Protein AF-A0A1V5YXK3-F1 (afdb_monomer)

Foldseek 3Di:
DDDDPPPDPPPPDDDDDPLNVLLVQLLVVQLVVVLVDPDNDDDCCVSCVVRVHDSVRVCVVPVDPQRSSLVSLLVQLCVCVVVLVVVLVVVDPALLCSLVSSLVSLVVQLPDPPNSAGVLLLQQQVPDDGDPSNNVSSVVSLVVVLVVLCSSQVSLVHHCVDPLVVVLSVLSSCSNNSHQRPVHRCDSVNSVVSVVVPCSPPPPPDD

Mean predicted aligned error: 10.05 Å

pLDDT: mean 77.64, std 19.0, range [33.69, 96.81]

Structure (mmCIF, N/CA/C/O backbone):
data_AF-A0A1V5YXK3-F1
#
_entry.id   AF-A0A1V5YXK3-F1
#
loop_
_atom_site.group_PDB
_atom_site.id
_atom_site.type_symbol
_atom_site.label_atom_id
_atom_site.label_alt_id
_atom_site.label_comp_id
_atom_site.label_asym_id
_atom_site.label_entity_id
_atom_site.label_seq_id
_atom_site.pdbx_PDB_ins_code
_atom_site.Cartn_x
_atom_site.Cartn_y
_atom_site.Cartn_z
_atom_site.occupancy
_atom_site.B_iso_or_equiv
_atom_site.auth_seq_id
_atom_site.auth_comp_id
_atom_site.auth_asym_id
_atom_site.auth_atom_id
_atom_site.pdbx_PDB_model_num
ATOM 1 N N . MET A 1 1 ? 21.927 -47.956 -0.508 1.00 38.09 1 MET A N 1
ATOM 2 C CA . MET A 1 1 ? 20.881 -47.548 0.451 1.00 38.09 1 MET A CA 1
ATOM 3 C C . MET A 1 1 ? 21.096 -46.079 0.784 1.00 38.09 1 MET A C 1
ATOM 5 O O . MET A 1 1 ? 21.953 -45.780 1.598 1.00 38.09 1 MET A O 1
ATOM 9 N N . ALA A 1 2 ? 20.405 -45.172 0.090 1.00 35.81 2 ALA A N 1
ATOM 10 C CA . ALA A 1 2 ? 20.425 -43.743 0.399 1.00 35.81 2 ALA A CA 1
ATOM 11 C C . ALA A 1 2 ? 19.074 -43.389 1.027 1.00 35.81 2 ALA A C 1
ATOM 13 O O . ALA A 1 2 ? 18.026 -43.556 0.405 1.00 35.81 2 ALA A O 1
ATOM 14 N N . GLN A 1 3 ? 19.118 -43.012 2.300 1.00 39.16 3 GLN A N 1
ATOM 15 C CA . GLN A 1 3 ? 17.971 -42.715 3.145 1.00 39.16 3 GLN A CA 1
ATOM 16 C C . GLN A 1 3 ? 17.395 -41.358 2.716 1.00 39.16 3 GLN A C 1
ATOM 18 O O . GLN A 1 3 ? 18.067 -40.333 2.813 1.00 39.16 3 GLN A O 1
ATOM 23 N N . SER A 1 4 ? 16.175 -41.362 2.180 1.00 37.03 4 SER A N 1
ATOM 24 C CA . SER A 1 4 ? 15.461 -40.141 1.807 1.00 37.03 4 SER A CA 1
ATOM 25 C C . SER A 1 4 ? 15.026 -39.408 3.079 1.00 37.03 4 SER A C 1
ATOM 27 O O . SER A 1 4 ? 14.237 -39.931 3.867 1.00 37.03 4 SER A O 1
ATOM 29 N N . CYS A 1 5 ? 15.586 -38.220 3.313 1.00 33.84 5 CYS A N 1
ATOM 30 C CA . CYS A 1 5 ? 15.194 -37.340 4.407 1.00 33.84 5 CYS A CA 1
ATOM 31 C C . CYS A 1 5 ? 13.892 -36.629 4.015 1.00 33.84 5 CYS A C 1
ATOM 33 O O . CYS A 1 5 ? 13.897 -35.639 3.285 1.00 33.84 5 CYS A O 1
ATOM 35 N N . HIS A 1 6 ? 12.765 -37.179 4.460 1.00 40.50 6 HIS A N 1
ATOM 36 C CA . HIS A 1 6 ? 11.433 -36.636 4.219 1.00 40.50 6 HIS A CA 1
ATOM 37 C C . HIS A 1 6 ? 11.145 -35.529 5.248 1.00 40.50 6 HIS A C 1
ATOM 39 O O . HIS A 1 6 ? 10.470 -35.756 6.250 1.00 40.50 6 HIS A O 1
ATOM 45 N N . ILE A 1 7 ? 11.685 -34.324 5.042 1.00 38.75 7 ILE A N 1
ATOM 46 C CA . ILE A 1 7 ? 11.289 -33.161 5.849 1.00 38.75 7 ILE A CA 1
ATOM 47 C C . ILE A 1 7 ? 9.883 -32.756 5.392 1.00 38.75 7 ILE A C 1
ATOM 49 O O . ILE A 1 7 ? 9.701 -32.203 4.307 1.00 38.75 7 ILE A O 1
ATOM 53 N N . SER A 1 8 ? 8.874 -33.116 6.190 1.00 38.16 8 SER A N 1
ATOM 54 C CA . SER A 1 8 ? 7.479 -32.744 5.946 1.00 38.16 8 SER A CA 1
ATOM 55 C C . SER A 1 8 ? 7.326 -31.223 5.966 1.00 38.16 8 SER A C 1
ATOM 57 O O . SER A 1 8 ? 7.822 -30.547 6.865 1.00 38.16 8 SER A O 1
ATOM 59 N N . ARG A 1 9 ? 6.597 -30.688 4.985 1.00 38.88 9 ARG A N 1
ATOM 60 C CA . ARG A 1 9 ? 6.337 -29.252 4.780 1.00 38.88 9 ARG A CA 1
ATOM 61 C C . ARG A 1 9 ? 5.665 -28.576 5.991 1.00 38.88 9 ARG A C 1
ATOM 63 O O . ARG A 1 9 ? 5.732 -27.357 6.122 1.00 38.88 9 ARG A O 1
ATOM 70 N N . ASP A 1 10 ? 5.090 -29.373 6.890 1.00 44.56 10 ASP A N 1
ATOM 71 C CA . ASP A 1 10 ? 4.391 -28.929 8.098 1.00 44.56 10 ASP A CA 1
ATOM 72 C C . ASP A 1 10 ? 5.324 -28.579 9.271 1.00 44.56 10 ASP A C 1
ATOM 74 O O . ASP A 1 10 ? 4.907 -27.882 10.194 1.00 44.56 10 ASP A O 1
ATOM 78 N N . SER A 1 11 ? 6.601 -28.992 9.255 1.00 33.69 11 SER A N 1
ATOM 79 C CA . SER A 1 11 ? 7.503 -28.840 10.414 1.00 33.69 11 SER A CA 1
ATOM 80 C C . SER A 1 11 ? 7.962 -27.403 10.707 1.00 33.69 11 SER A C 1
ATOM 82 O O . SER A 1 11 ? 8.639 -27.177 11.707 1.00 33.69 11 SER A O 1
ATOM 84 N N . TYR A 1 12 ? 7.605 -26.431 9.860 1.00 36.72 12 TYR A N 1
ATOM 85 C CA . TYR A 1 12 ? 7.986 -25.015 10.003 1.00 36.72 12 TYR A CA 1
ATOM 86 C C . TYR A 1 12 ? 6.794 -24.061 10.147 1.00 36.72 12 TYR A C 1
ATOM 88 O O . TYR A 1 12 ? 6.987 -22.859 10.339 1.00 36.72 12 TYR A O 1
ATOM 96 N N . LEU A 1 13 ? 5.558 -24.565 10.075 1.00 42.25 13 LEU A N 1
ATOM 97 C CA . LEU A 1 13 ? 4.370 -23.741 10.273 1.00 42.25 13 LEU A CA 1
ATOM 98 C C . LEU A 1 13 ? 4.087 -23.636 11.772 1.00 42.25 13 LEU A C 1
ATOM 100 O O . LEU A 1 13 ? 3.453 -24.501 12.372 1.00 42.25 13 LEU A O 1
ATOM 104 N N . LYS A 1 14 ? 4.578 -22.559 12.395 1.00 45.88 14 LYS A N 1
ATOM 105 C CA . LYS A 1 14 ? 4.181 -22.198 13.760 1.00 45.88 14 LYS A CA 1
ATOM 106 C C . LYS A 1 14 ? 2.644 -22.097 13.805 1.00 45.88 14 LYS A C 1
ATOM 108 O O . LYS A 1 14 ? 2.079 -21.400 12.959 1.00 45.88 14 LYS A O 1
ATOM 113 N N . PRO A 1 15 ? 1.957 -22.764 14.752 1.00 56.78 15 PRO A N 1
ATOM 114 C CA . PRO A 1 15 ? 0.504 -22.704 14.822 1.00 56.78 15 PRO A CA 1
ATOM 115 C C . PRO A 1 15 ? 0.065 -21.264 15.095 1.00 56.78 15 PRO A C 1
ATOM 117 O O . PRO A 1 15 ? 0.486 -20.658 16.083 1.00 56.78 15 PRO A O 1
ATOM 120 N N . VAL A 1 16 ? -0.774 -20.725 14.208 1.00 74.31 16 VAL A N 1
ATOM 121 C CA . VAL A 1 16 ? -1.392 -19.407 14.386 1.00 74.31 16 VAL A CA 1
ATOM 122 C C . VAL A 1 16 ? -2.289 -19.470 15.618 1.00 74.31 16 VAL A C 1
ATOM 124 O O . VAL A 1 16 ? -3.168 -20.326 15.735 1.00 74.31 16 VAL A O 1
ATOM 127 N N . THR A 1 17 ? -2.059 -18.574 16.565 1.00 85.06 17 THR A N 1
ATOM 128 C CA . THR A 1 17 ? -2.806 -18.512 17.816 1.00 85.06 17 THR A CA 1
ATOM 129 C C . THR A 1 17 ? -4.245 -18.048 17.575 1.00 85.06 17 THR A C 1
ATOM 131 O O . THR A 1 17 ? -4.535 -17.248 16.684 1.00 85.06 17 THR A O 1
ATOM 134 N N . ALA A 1 18 ? -5.174 -18.468 18.440 1.00 82.44 18 ALA A N 1
ATOM 135 C CA . ALA A 1 18 ? -6.562 -17.991 18.396 1.00 82.44 18 ALA A CA 1
ATOM 136 C C . ALA A 1 18 ? -6.679 -16.458 18.532 1.00 82.44 18 ALA A C 1
ATOM 138 O O . ALA A 1 18 ? -7.649 -15.855 18.073 1.00 82.44 18 ALA A O 1
ATOM 139 N N . GLN A 1 19 ? -5.694 -15.820 19.169 1.00 82.44 19 GLN A N 1
ATOM 140 C CA . GLN A 1 19 ? -5.595 -14.368 19.261 1.00 82.44 19 GLN A CA 1
ATOM 141 C C . GLN A 1 19 ? -5.244 -13.733 17.909 1.00 82.44 19 GLN A C 1
ATOM 143 O O . GLN A 1 19 ? -5.921 -12.793 17.500 1.00 82.44 19 GLN A O 1
ATOM 148 N N . GLU A 1 20 ? -4.241 -14.254 17.201 1.00 84.19 20 GLU A N 1
ATOM 149 C CA . GLU A 1 20 ? -3.844 -13.763 15.873 1.00 84.19 20 GLU A CA 1
ATOM 150 C C . GLU A 1 20 ? -4.983 -13.900 14.855 1.00 84.19 20 GLU A C 1
ATOM 152 O O . GLU A 1 20 ? -5.206 -12.988 14.062 1.00 84.19 20 GLU A O 1
ATOM 157 N N . ILE A 1 21 ? -5.779 -14.973 14.937 1.00 86.19 21 ILE A N 1
ATOM 158 C CA . ILE A 1 21 ? -6.977 -15.150 14.097 1.00 86.19 21 ILE A CA 1
ATOM 159 C C . ILE A 1 21 ? -7.989 -14.020 14.340 1.00 86.19 21 ILE A C 1
ATOM 161 O O . ILE A 1 21 ? -8.492 -13.424 13.388 1.00 86.19 21 ILE A O 1
ATOM 165 N N . LYS A 1 22 ? -8.267 -13.688 15.608 1.00 89.75 22 LYS A N 1
ATOM 166 C CA . LYS A 1 22 ? -9.204 -12.611 15.974 1.00 89.75 22 LYS A CA 1
ATOM 167 C C . LYS A 1 22 ? -8.702 -11.238 15.535 1.00 89.75 22 LYS A C 1
ATOM 169 O O . LYS A 1 22 ? -9.485 -10.459 15.001 1.00 89.75 22 LYS A O 1
ATOM 174 N N . ILE A 1 23 ? -7.414 -10.954 15.737 1.00 90.31 23 ILE A N 1
ATOM 175 C CA . ILE A 1 23 ? -6.786 -9.699 15.301 1.00 90.31 23 ILE A CA 1
ATOM 176 C C . ILE A 1 23 ? -6.849 -9.585 13.775 1.00 90.31 23 ILE A C 1
ATOM 178 O O . ILE A 1 23 ? -7.277 -8.557 13.260 1.00 90.31 23 ILE A O 1
ATOM 182 N N . SER A 1 24 ? -6.506 -10.652 13.050 1.00 90.75 24 SER A N 1
ATOM 183 C CA . SER A 1 24 ? -6.571 -10.673 11.587 1.00 90.75 24 SER A CA 1
ATOM 184 C C . SER A 1 24 ? -7.992 -10.430 11.077 1.00 90.75 24 SER A C 1
ATOM 186 O O . SER A 1 24 ? -8.184 -9.607 10.186 1.00 90.75 24 SER A O 1
ATOM 188 N N . ALA A 1 25 ? -8.997 -11.091 11.662 1.00 91.81 25 ALA A N 1
ATOM 189 C CA . ALA A 1 25 ? -10.396 -10.879 11.297 1.00 91.81 25 ALA A CA 1
ATOM 190 C C . ALA A 1 25 ? -10.844 -9.430 11.560 1.00 91.81 25 ALA A C 1
ATOM 192 O O . ALA A 1 25 ? -11.486 -8.823 10.704 1.00 91.81 25 ALA A O 1
ATOM 193 N N . LEU A 1 26 ? -10.446 -8.861 12.705 1.00 93.94 26 LEU A N 1
ATOM 194 C CA . LEU A 1 26 ? -10.713 -7.467 13.057 1.00 93.94 26 LEU A CA 1
ATOM 195 C C . LEU A 1 26 ? -10.110 -6.479 12.062 1.00 93.94 26 LEU A C 1
ATOM 197 O O . LEU A 1 26 ? -10.809 -5.587 11.585 1.00 93.94 26 LEU A O 1
ATOM 201 N N . LEU A 1 27 ? -8.835 -6.653 11.722 1.00 94.94 27 LEU A N 1
ATOM 202 C CA . LEU A 1 27 ? -8.147 -5.778 10.779 1.00 94.94 27 LEU A CA 1
ATOM 203 C C . LEU A 1 27 ? -8.715 -5.906 9.364 1.00 94.94 27 LEU A C 1
ATOM 205 O O . LEU A 1 27 ? -8.928 -4.891 8.712 1.00 94.94 27 LEU A O 1
ATOM 209 N N . LYS A 1 28 ? -9.028 -7.124 8.903 1.00 93.44 28 LYS A N 1
ATOM 210 C CA . LYS A 1 28 ? -9.666 -7.342 7.593 1.00 93.44 28 LYS A CA 1
ATOM 211 C C . LYS A 1 28 ? -11.004 -6.620 7.492 1.00 93.44 28 LYS A C 1
ATOM 213 O O . LYS A 1 28 ? -11.223 -5.887 6.533 1.00 93.44 28 LYS A O 1
ATOM 218 N N . ARG A 1 29 ? -11.860 -6.749 8.510 1.00 95.00 29 ARG A N 1
ATOM 219 C CA . ARG A 1 29 ? -13.137 -6.027 8.535 1.00 95.00 29 A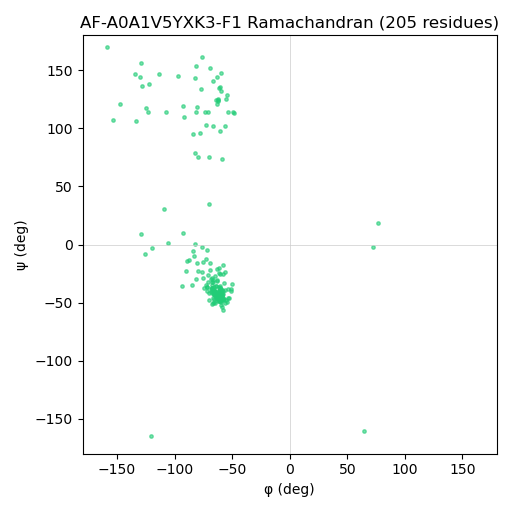RG A CA 1
ATOM 220 C C . ARG A 1 29 ? -12.928 -4.514 8.557 1.00 95.00 29 ARG A C 1
ATOM 222 O O . ARG A 1 29 ? -13.608 -3.808 7.826 1.00 95.00 29 ARG A O 1
ATOM 229 N N . ALA A 1 30 ? -11.969 -4.018 9.342 1.00 94.56 30 ALA A N 1
ATOM 230 C CA . ALA A 1 30 ? -11.636 -2.596 9.360 1.00 94.56 30 ALA A CA 1
ATOM 231 C C . ALA A 1 30 ? -11.202 -2.088 7.973 1.00 94.56 30 ALA A C 1
ATOM 233 O O . ALA A 1 30 ? -11.669 -1.036 7.543 1.00 94.56 30 ALA A O 1
ATOM 234 N N . VAL A 1 31 ? -10.369 -2.845 7.249 1.00 93.62 31 VAL A N 1
ATOM 235 C CA . VAL A 1 31 ? -9.959 -2.531 5.869 1.00 93.62 31 VAL A CA 1
ATOM 236 C C . VAL A 1 31 ? -11.167 -2.475 4.930 1.00 93.62 31 VAL A C 1
ATOM 238 O O . VAL A 1 31 ? -11.332 -1.488 4.214 1.00 93.62 31 VAL A O 1
ATOM 241 N N . GLU A 1 32 ? -12.050 -3.476 4.971 1.00 91.62 32 GLU A N 1
ATOM 242 C CA . GLU A 1 32 ? -13.284 -3.501 4.171 1.00 91.62 32 GLU A CA 1
ATOM 243 C C . GLU A 1 32 ? -14.168 -2.274 4.448 1.00 91.62 32 GLU A C 1
ATOM 245 O O . GLU A 1 32 ? -14.609 -1.592 3.520 1.00 91.62 32 GLU A O 1
ATOM 250 N N . THR A 1 33 ? -14.377 -1.941 5.725 1.00 92.12 33 THR A N 1
ATOM 251 C CA . THR A 1 33 ? -15.138 -0.758 6.140 1.00 92.12 33 THR A CA 1
ATOM 252 C C . THR A 1 33 ? -14.514 0.538 5.611 1.00 92.12 33 THR A C 1
ATOM 254 O O . THR A 1 33 ? -15.240 1.406 5.128 1.00 92.12 33 THR A O 1
ATOM 257 N N . LEU A 1 34 ? -13.186 0.681 5.672 1.00 89.88 34 LEU A N 1
ATOM 258 C CA . LEU A 1 34 ? -12.467 1.886 5.231 1.00 89.88 34 LEU A CA 1
ATOM 259 C C . LEU A 1 34 ? -12.458 2.057 3.705 1.00 89.88 34 LEU A C 1
ATOM 261 O O . LEU A 1 34 ? -12.492 3.188 3.206 1.00 89.88 34 LEU A O 1
ATOM 265 N N . HIS A 1 35 ? -12.442 0.960 2.946 1.00 86.25 35 HIS A N 1
ATOM 266 C CA . HIS A 1 35 ? -12.592 0.993 1.485 1.00 86.25 35 HIS A CA 1
ATOM 267 C C . HIS A 1 35 ? -13.990 1.431 1.044 1.00 86.25 35 HIS A C 1
ATOM 269 O O . HIS A 1 35 ? -14.129 2.057 -0.004 1.00 86.25 35 HIS A O 1
ATOM 275 N N . GLY A 1 36 ? -15.016 1.175 1.859 1.00 84.50 36 GLY A N 1
ATOM 276 C CA . GLY A 1 36 ? -16.384 1.650 1.627 1.00 84.50 36 GLY A CA 1
ATOM 277 C C . GLY A 1 36 ? -16.620 3.133 1.943 1.00 84.50 36 GLY A C 1
ATOM 278 O O . GLY A 1 36 ? -17.735 3.618 1.766 1.00 84.50 36 GLY A O 1
ATOM 279 N N . GLN A 1 37 ? -15.610 3.863 2.429 1.00 83.12 37 GLN A N 1
ATOM 280 C CA . GLN A 1 37 ? -15.760 5.233 2.923 1.00 83.12 37 GLN A CA 1
ATOM 281 C C . GLN A 1 37 ? -14.750 6.199 2.305 1.00 83.12 37 GLN A C 1
ATOM 283 O O . GLN A 1 37 ? -13.655 5.820 1.895 1.00 83.12 37 GLN A O 1
ATOM 288 N N . SER A 1 38 ? -15.087 7.491 2.289 1.00 74.50 38 SER A N 1
ATOM 289 C CA . SER A 1 38 ? -14.215 8.542 1.753 1.00 74.50 38 SER A CA 1
ATOM 290 C C . SER A 1 38 ? -13.103 8.986 2.709 1.00 74.50 38 SER A C 1
ATOM 292 O O . SER A 1 38 ? -12.113 9.541 2.225 1.00 74.50 38 SER A O 1
ATOM 294 N N . GLY A 1 39 ? -13.276 8.773 4.019 1.00 79.50 39 GLY A N 1
ATOM 295 C CA . GLY A 1 39 ? -12.367 9.186 5.095 1.00 79.50 39 GLY A CA 1
ATOM 296 C C . GLY A 1 39 ? -11.837 8.008 5.919 1.00 79.50 39 GLY A C 1
ATOM 297 O O . GLY A 1 39 ? -11.927 6.861 5.490 1.00 79.50 39 GLY A O 1
ATOM 298 N N . PHE A 1 40 ? -11.274 8.308 7.093 1.00 84.56 40 PHE A N 1
ATOM 299 C CA . PHE A 1 40 ? -10.745 7.325 8.055 1.00 84.56 40 PHE A CA 1
ATOM 300 C C . PHE A 1 40 ? -11.606 7.219 9.322 1.00 84.56 40 PHE A C 1
ATOM 302 O O . PHE A 1 40 ? -11.091 6.969 10.414 1.00 84.56 40 PHE A O 1
ATOM 309 N N . ASP A 1 41 ? -12.916 7.445 9.199 1.00 84.06 41 ASP A N 1
ATOM 310 C CA . ASP A 1 41 ? -13.801 7.241 10.338 1.00 84.06 41 ASP A CA 1
ATOM 311 C C . ASP A 1 41 ? -14.073 5.749 10.549 1.00 84.06 41 ASP A C 1
ATOM 313 O O . ASP A 1 41 ? -14.337 4.984 9.623 1.00 84.06 41 ASP A O 1
ATOM 317 N N . LEU A 1 42 ? -13.963 5.321 11.800 1.00 86.69 42 LEU A N 1
ATOM 318 C CA . LEU A 1 42 ? -14.073 3.923 12.174 1.00 86.69 42 LEU A CA 1
ATOM 319 C C . LEU A 1 42 ? -14.690 3.820 13.562 1.00 86.69 42 LEU A C 1
ATOM 321 O O . LEU A 1 42 ? -14.151 4.325 14.548 1.00 86.69 42 LEU A O 1
ATOM 325 N N . SER A 1 43 ? -15.820 3.129 13.665 1.00 90.19 43 SER A N 1
ATOM 326 C CA . SER A 1 43 ? -16.420 2.831 14.961 1.00 90.19 43 SER A CA 1
ATOM 327 C C . SER A 1 43 ? -15.909 1.488 15.465 1.00 90.19 43 SER A C 1
ATOM 329 O O . SER A 1 43 ? -16.294 0.438 14.957 1.00 90.19 43 SER A O 1
ATOM 331 N N . VAL A 1 44 ? -15.080 1.524 16.514 1.00 90.44 44 VAL A N 1
ATOM 332 C CA . VAL A 1 44 ? -14.617 0.312 17.216 1.00 90.44 44 VAL A CA 1
ATOM 333 C C . VAL A 1 44 ? -15.800 -0.513 17.726 1.00 90.44 44 VAL A C 1
ATOM 335 O O . VAL A 1 44 ? -15.726 -1.735 17.750 1.00 90.44 44 VAL A O 1
ATOM 338 N N . GLN A 1 45 ? -16.896 0.144 18.116 1.00 88.62 45 GLN A N 1
ATOM 339 C CA . GLN A 1 45 ? -18.099 -0.548 18.567 1.00 88.62 45 GLN A CA 1
ATOM 340 C C . GLN A 1 45 ? -18.774 -1.316 17.425 1.00 88.62 45 GLN A C 1
ATOM 342 O O . GLN A 1 45 ? -18.992 -2.511 17.578 1.00 88.62 45 GLN A O 1
ATOM 347 N N . LYS A 1 46 ? -19.034 -0.665 16.281 1.00 88.69 46 LYS A N 1
ATOM 348 C CA . LYS A 1 46 ? -19.669 -1.330 15.128 1.00 88.69 46 LYS A CA 1
ATOM 349 C C . LYS A 1 46 ? -18.830 -2.512 14.636 1.00 88.69 46 LYS A C 1
ATOM 351 O O . LYS A 1 46 ? -19.354 -3.600 14.450 1.00 88.69 46 LYS A O 1
ATOM 356 N N . LEU A 1 47 ? 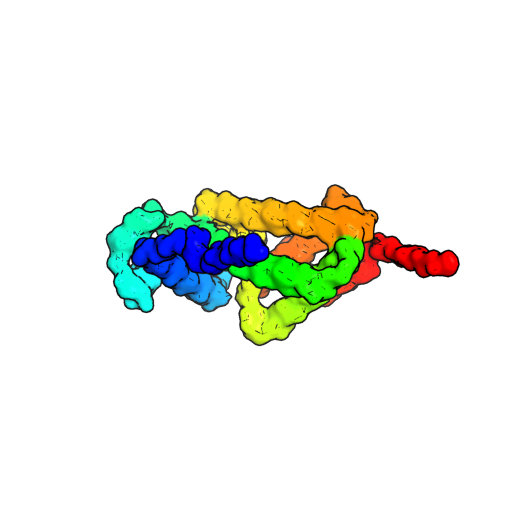-17.510 -2.330 14.541 1.00 90.81 47 LEU A N 1
ATOM 357 C CA . LEU A 1 47 ? -16.599 -3.423 14.196 1.00 90.81 47 LEU A CA 1
ATOM 358 C C . LEU A 1 47 ? -16.669 -4.589 15.190 1.00 90.81 47 LEU A C 1
ATOM 360 O O . LEU A 1 47 ? -16.669 -5.741 14.783 1.00 90.81 47 LEU A O 1
ATOM 364 N N . ALA A 1 48 ? -16.709 -4.310 16.492 1.00 87.00 48 ALA A N 1
ATOM 365 C CA . ALA A 1 48 ? -16.771 -5.347 17.520 1.00 87.00 48 ALA A CA 1
ATOM 366 C C . ALA A 1 48 ? -18.100 -6.135 17.485 1.00 87.00 48 ALA A C 1
ATOM 368 O O . ALA A 1 48 ? -18.128 -7.323 17.794 1.00 87.00 48 ALA A O 1
ATOM 369 N N . GLU A 1 49 ? -19.196 -5.494 17.078 1.00 86.88 49 GLU A N 1
ATOM 370 C CA . GLU A 1 49 ? -20.505 -6.137 16.906 1.00 86.88 49 GLU A CA 1
ATOM 371 C C . GLU A 1 49 ? -20.547 -7.050 15.664 1.00 86.88 49 GLU A C 1
ATOM 373 O O . GLU A 1 49 ? -21.156 -8.117 15.707 1.00 86.88 49 GLU A O 1
ATOM 378 N N . GLU A 1 50 ? -19.854 -6.680 14.582 1.00 86.75 50 GLU A N 1
ATOM 379 C CA . GLU A 1 50 ? -19.805 -7.449 13.325 1.00 86.75 50 GLU A CA 1
ATOM 380 C C . GLU A 1 50 ? -18.905 -8.693 13.386 1.00 86.75 50 GLU A C 1
ATOM 382 O O . GLU A 1 50 ? -19.060 -9.632 12.603 1.00 86.75 50 GLU A O 1
ATOM 387 N N . ILE A 1 51 ? -17.938 -8.707 14.300 1.00 85.31 51 ILE A N 1
ATOM 388 C CA . ILE A 1 51 ? -16.957 -9.781 14.453 1.00 85.31 51 ILE A CA 1
ATOM 389 C C . ILE A 1 51 ? -16.919 -10.057 15.949 1.00 85.31 51 ILE A C 1
ATOM 391 O O . ILE A 1 51 ? -16.376 -9.212 16.649 1.00 85.31 51 ILE A O 1
ATOM 395 N N . PRO A 1 52 ? -17.488 -11.177 16.440 1.00 82.06 52 PRO A N 1
ATOM 396 C CA . PRO A 1 52 ? -17.988 -11.380 17.810 1.00 82.06 52 PRO A CA 1
ATOM 397 C C . PRO A 1 52 ? -16.918 -11.183 18.899 1.00 82.06 52 PRO A C 1
ATOM 399 O O . PRO A 1 52 ? -16.412 -12.121 19.522 1.00 82.06 52 PRO A O 1
ATOM 402 N N . LEU A 1 53 ? -16.556 -9.927 19.126 1.00 88.06 53 LEU A N 1
ATOM 403 C CA . LEU A 1 53 ? -15.513 -9.438 20.004 1.00 88.06 53 LEU A CA 1
ATOM 404 C C . LEU A 1 53 ? -16.143 -8.349 20.860 1.00 88.06 53 LEU A C 1
ATOM 406 O O . LEU A 1 53 ? -16.975 -7.573 20.415 1.00 88.06 53 LEU A O 1
ATOM 410 N N . SER A 1 54 ? -15.732 -8.252 22.117 1.00 88.31 54 SER A N 1
ATOM 411 C CA . SER A 1 54 ? -16.153 -7.112 22.928 1.00 88.31 54 SER A CA 1
ATOM 412 C C . SER A 1 54 ? -15.276 -5.895 22.626 1.00 88.31 54 SER A C 1
ATOM 414 O O . SER A 1 54 ? -14.090 -6.037 22.317 1.00 88.31 54 SER A O 1
ATOM 416 N N . LYS A 1 55 ? -15.802 -4.683 22.835 1.00 87.31 55 LYS A N 1
ATOM 417 C CA . LYS A 1 55 ? -15.006 -3.441 22.820 1.00 87.31 55 LYS A CA 1
ATOM 418 C C . LYS A 1 55 ? -13.770 -3.549 23.728 1.00 87.31 55 LYS A C 1
ATOM 420 O O . LYS A 1 55 ? -12.675 -3.151 23.342 1.00 87.31 55 LYS A O 1
ATOM 425 N N . ARG A 1 56 ? -13.920 -4.169 24.906 1.00 89.00 56 ARG A N 1
ATOM 426 C CA . ARG A 1 56 ? -12.815 -4.450 25.841 1.00 89.00 56 ARG A CA 1
ATOM 427 C C . ARG A 1 56 ? -11.746 -5.355 25.223 1.00 89.00 56 ARG A C 1
ATOM 429 O O . ARG A 1 56 ? -10.562 -5.142 25.454 1.00 89.00 56 ARG A O 1
ATOM 436 N N . THR A 1 57 ? -12.151 -6.355 24.443 1.00 89.12 57 THR A N 1
ATOM 437 C CA . THR A 1 57 ? -11.232 -7.248 23.727 1.00 89.12 57 THR A CA 1
ATOM 438 C C . THR A 1 57 ? -10.451 -6.493 22.658 1.00 89.12 57 THR A C 1
ATOM 440 O O . THR A 1 57 ? -9.246 -6.685 22.566 1.00 89.12 57 THR A O 1
ATOM 443 N N . VAL A 1 58 ? -11.096 -5.592 21.909 1.00 88.25 58 VAL A N 1
ATOM 444 C CA . VAL A 1 58 ? -10.401 -4.758 20.916 1.00 88.25 58 VAL A CA 1
ATOM 445 C C . VAL A 1 58 ? -9.341 -3.879 21.582 1.00 88.25 58 VAL A C 1
ATOM 447 O O . VAL A 1 58 ? -8.190 -3.896 21.154 1.00 88.25 58 VAL A O 1
ATOM 450 N N . TYR A 1 59 ? -9.681 -3.189 22.676 1.00 91.06 59 TYR A N 1
ATOM 451 C CA . TYR A 1 59 ? -8.716 -2.337 23.386 1.00 91.06 59 TYR A CA 1
ATOM 452 C C . TYR A 1 59 ? -7.610 -3.104 24.121 1.00 91.06 59 TYR A C 1
ATOM 454 O O . TYR A 1 59 ? -6.586 -2.523 24.464 1.00 91.06 59 TYR A O 1
ATOM 462 N N . LYS A 1 60 ? -7.772 -4.416 24.335 1.00 90.19 60 LYS A N 1
ATOM 463 C CA . LYS A 1 60 ? -6.671 -5.277 24.791 1.00 90.19 60 LYS A CA 1
ATOM 464 C C . LYS A 1 60 ? -5.594 -5.436 23.709 1.00 90.19 60 LYS A C 1
ATOM 466 O O . LYS A 1 60 ? -4.436 -5.652 24.049 1.00 90.19 60 LYS A O 1
ATOM 471 N N . TYR A 1 61 ? -5.975 -5.370 22.433 1.00 89.19 61 TYR A N 1
ATOM 472 C CA . TYR A 1 61 ? -5.057 -5.505 21.299 1.00 89.19 61 TYR A CA 1
ATOM 473 C C . TYR A 1 61 ? -4.542 -4.156 20.800 1.00 89.19 61 TYR A C 1
ATOM 475 O O . TYR A 1 61 ? -3.384 -4.055 20.415 1.00 89.19 61 TYR A O 1
ATOM 483 N N . PHE A 1 62 ? -5.385 -3.125 20.839 1.00 90.56 62 PHE A N 1
ATOM 484 C CA . PHE A 1 62 ? -5.065 -1.799 20.324 1.00 90.56 62 PHE A CA 1
ATOM 485 C C . PHE A 1 62 ? -5.274 -0.744 21.416 1.00 90.56 62 PHE A C 1
ATOM 487 O O . PHE A 1 62 ? -6.414 -0.546 21.836 1.00 90.56 62 PHE A O 1
ATOM 494 N N . PRO A 1 63 ? -4.227 -0.014 21.846 1.00 87.06 63 PRO A N 1
ATOM 495 C CA . PRO A 1 63 ? -4.338 1.013 22.889 1.00 87.06 63 PRO A CA 1
ATOM 496 C C . PRO A 1 63 ? -5.367 2.114 22.586 1.00 87.06 63 PRO A C 1
ATOM 498 O O . PRO A 1 63 ? -5.904 2.741 23.495 1.00 87.06 63 PRO A O 1
ATOM 501 N N . GLY A 1 64 ? -5.677 2.336 21.305 1.00 88.81 64 GLY A N 1
A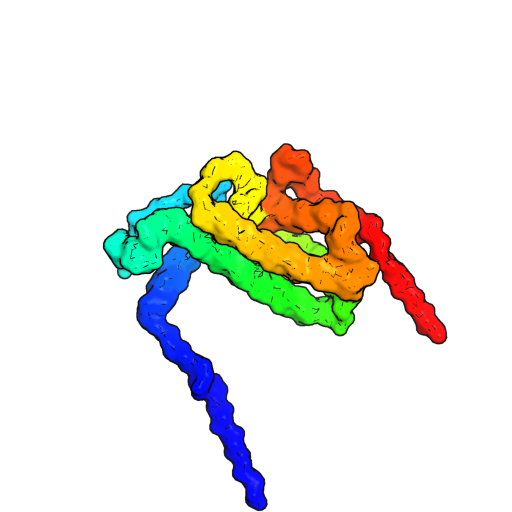TOM 502 C CA . GLY A 1 64 ? -6.681 3.293 20.859 1.00 88.81 64 GLY A CA 1
ATOM 503 C C . GLY A 1 64 ? -7.194 2.994 19.452 1.00 88.81 64 GLY A C 1
ATOM 504 O O . GLY A 1 64 ? -6.618 2.184 18.724 1.00 88.81 64 GLY A O 1
ATOM 505 N N . LYS A 1 65 ? -8.258 3.701 19.041 1.00 88.56 65 LYS A N 1
ATOM 506 C CA . LYS A 1 65 ? -8.823 3.615 17.677 1.00 88.56 65 LYS A CA 1
ATOM 507 C C . LYS A 1 65 ? -7.758 3.868 16.604 1.00 88.56 65 LYS A C 1
ATOM 509 O O . LYS A 1 65 ? -7.752 3.222 15.567 1.00 88.56 65 LYS A O 1
ATOM 514 N N . GLU A 1 66 ? -6.856 4.802 16.870 1.00 89.12 66 GLU A N 1
ATOM 515 C CA . GLU A 1 66 ? -5.820 5.239 15.934 1.00 89.12 66 GLU A CA 1
ATOM 516 C C . GLU A 1 66 ? -4.782 4.149 15.662 1.00 89.12 66 GLU A C 1
ATOM 518 O O . GLU A 1 66 ? -4.308 4.032 14.540 1.00 89.12 66 GLU A O 1
ATOM 523 N N . HIS A 1 67 ? -4.500 3.296 16.652 1.00 91.38 67 HIS A N 1
ATOM 524 C CA . HIS A 1 67 ? -3.608 2.149 16.483 1.00 91.38 67 HIS A CA 1
ATOM 525 C C . HIS A 1 67 ? -4.268 1.066 15.625 1.00 91.38 67 HIS A C 1
ATOM 527 O O . HIS A 1 67 ? -3.626 0.493 14.753 1.00 91.38 67 HIS A O 1
ATOM 533 N N . LEU A 1 68 ? -5.572 0.831 15.822 1.00 92.31 68 LEU A N 1
ATOM 534 C CA . LEU A 1 68 ? -6.346 -0.059 14.954 1.00 92.31 68 LEU A CA 1
ATOM 535 C C . LEU A 1 68 ? -6.369 0.457 13.506 1.00 92.31 68 LEU A C 1
ATOM 537 O O . LEU A 1 68 ? -6.203 -0.325 12.576 1.00 92.31 68 LEU A O 1
ATOM 541 N N . LEU A 1 69 ? -6.548 1.769 13.313 1.00 91.44 69 LEU A N 1
ATOM 542 C CA . LEU A 1 69 ? -6.493 2.405 11.993 1.00 91.44 69 LEU A CA 1
ATOM 543 C C . LEU A 1 69 ? -5.113 2.259 11.345 1.00 91.44 69 LEU A C 1
ATOM 545 O O . LEU A 1 69 ? -5.029 1.860 10.187 1.00 91.44 69 LEU A O 1
ATOM 549 N N . ALA A 1 70 ? -4.045 2.568 12.082 1.00 92.38 70 ALA A N 1
ATOM 550 C CA . ALA A 1 70 ? -2.674 2.476 11.593 1.00 92.38 70 ALA A CA 1
ATOM 551 C C . ALA A 1 70 ? -2.314 1.047 11.160 1.00 92.38 70 ALA A C 1
ATOM 553 O O . ALA A 1 70 ? -1.722 0.863 10.096 1.00 92.38 70 ALA A O 1
ATOM 554 N N . GLU A 1 71 ? -2.731 0.047 11.939 1.00 94.50 71 GLU A N 1
ATOM 555 C CA . GLU A 1 71 ? -2.499 -1.362 11.629 1.00 94.50 71 GLU A CA 1
ATOM 556 C C . GLU A 1 71 ? -3.366 -1.843 10.456 1.00 94.50 71 GLU A C 1
ATOM 558 O O . GLU A 1 71 ? -2.899 -2.602 9.612 1.00 94.50 71 GLU A O 1
ATOM 563 N N . ALA A 1 72 ? -4.612 -1.369 10.341 1.00 93.81 72 ALA A N 1
ATOM 564 C CA . ALA A 1 72 ? -5.463 -1.674 9.191 1.00 93.81 72 ALA A CA 1
ATOM 565 C C . ALA A 1 72 ? -4.871 -1.106 7.889 1.00 93.81 72 ALA A C 1
ATOM 567 O O . ALA A 1 72 ? -4.832 -1.798 6.874 1.00 93.81 72 ALA A O 1
ATOM 568 N N . VAL A 1 73 ? -4.351 0.126 7.923 1.00 92.50 73 VAL A N 1
ATOM 569 C CA . VAL A 1 73 ? -3.641 0.738 6.789 1.00 92.50 73 VAL A CA 1
ATOM 570 C C . VAL A 1 73 ? -2.382 -0.041 6.424 1.00 92.50 73 VAL A C 1
ATOM 572 O O . VAL A 1 73 ? -2.145 -0.300 5.242 1.00 92.50 73 VAL A O 1
ATOM 575 N N . HIS A 1 74 ? -1.597 -0.441 7.424 1.00 94.31 74 HIS A N 1
ATOM 576 C CA . HIS A 1 74 ? -0.405 -1.246 7.199 1.00 94.31 74 HIS A CA 1
ATOM 577 C C . HIS A 1 74 ? -0.755 -2.596 6.562 1.00 94.31 74 HIS A C 1
ATOM 579 O O . HIS A 1 74 ? -0.150 -2.992 5.564 1.00 94.31 74 HIS A O 1
ATOM 585 N N . LEU A 1 75 ? -1.780 -3.274 7.087 1.00 94.75 75 LEU A N 1
ATOM 586 C CA . LEU A 1 75 ? -2.264 -4.546 6.566 1.00 94.75 75 LEU A CA 1
ATOM 587 C C . LEU A 1 75 ? -2.742 -4.428 5.111 1.00 94.75 75 LEU A C 1
ATOM 589 O O . LEU A 1 75 ? -2.402 -5.290 4.301 1.00 94.75 75 LEU A O 1
ATOM 593 N N . ASP A 1 76 ? -3.510 -3.389 4.775 1.00 94.19 76 ASP A N 1
ATOM 594 C CA . ASP A 1 76 ? -3.971 -3.134 3.403 1.00 94.19 76 ASP A CA 1
ATOM 595 C C . ASP A 1 76 ? -2.788 -2.989 2.436 1.00 94.19 76 ASP A C 1
ATOM 597 O O . ASP A 1 76 ? -2.737 -3.653 1.398 1.00 94.19 76 ASP A O 1
ATOM 601 N N . PHE A 1 77 ? -1.772 -2.210 2.821 1.00 94.94 77 PHE A N 1
ATOM 602 C CA . PHE A 1 77 ? -0.555 -2.061 2.028 1.00 94.94 77 PHE A CA 1
ATOM 603 C C . PHE A 1 77 ? 0.245 -3.366 1.912 1.00 94.94 77 PHE A C 1
ATOM 605 O O . PHE A 1 77 ? 0.737 -3.676 0.827 1.00 94.94 77 PHE A O 1
ATOM 612 N N . MET A 1 78 ? 0.368 -4.163 2.977 1.00 95.44 78 MET A N 1
ATOM 613 C CA . MET A 1 78 ? 1.040 -5.470 2.919 1.00 95.44 78 MET A CA 1
ATOM 614 C C . MET A 1 78 ? 0.318 -6.444 1.983 1.00 95.44 78 MET A C 1
ATOM 616 O O . MET A 1 78 ? 0.969 -7.123 1.190 1.00 95.44 78 MET A O 1
ATOM 620 N N . GLN A 1 79 ? -1.016 -6.496 2.031 1.00 93.44 79 GLN A N 1
ATOM 621 C CA . GLN A 1 79 ? -1.804 -7.355 1.144 1.00 93.44 79 GLN A CA 1
ATOM 622 C C . GLN A 1 79 ? -1.676 -6.917 -0.315 1.00 93.44 79 GLN A C 1
ATOM 624 O O . GLN A 1 79 ? -1.352 -7.742 -1.173 1.00 93.44 79 GLN A O 1
ATOM 629 N N . TRP A 1 80 ? -1.868 -5.623 -0.587 1.00 93.81 80 TRP A N 1
ATOM 630 C CA . TRP A 1 80 ? -1.715 -5.072 -1.930 1.00 93.81 80 TRP A CA 1
ATOM 631 C C . TRP A 1 80 ? -0.294 -5.284 -2.455 1.00 93.81 80 TRP A C 1
ATOM 633 O O . TRP A 1 80 ? -0.126 -5.850 -3.530 1.00 93.81 80 TRP A O 1
ATOM 643 N N . SER A 1 81 ? 0.737 -4.890 -1.703 1.00 95.06 81 SER A N 1
ATOM 644 C CA . SER A 1 81 ? 2.131 -4.969 -2.159 1.00 95.06 81 SER A CA 1
ATOM 645 C C . SER A 1 81 ? 2.610 -6.414 -2.306 1.00 95.06 81 SER A C 1
ATOM 647 O O . SER A 1 81 ? 3.319 -6.723 -3.263 1.00 95.06 81 SER A O 1
ATOM 649 N N . GLY A 1 82 ? 2.197 -7.320 -1.418 1.00 95.31 82 GLY A N 1
ATOM 650 C CA . GLY A 1 82 ? 2.474 -8.747 -1.553 1.00 95.31 82 GLY A CA 1
ATOM 651 C C . GLY A 1 82 ? 1.915 -9.289 -2.865 1.00 95.31 82 GLY A C 1
ATOM 652 O O . GLY A 1 82 ? 2.667 -9.781 -3.704 1.00 95.31 82 GLY A O 1
ATOM 653 N N . TRP A 1 83 ? 0.613 -9.114 -3.093 1.00 94.75 83 TRP A N 1
ATOM 654 C CA . TRP A 1 83 ? -0.032 -9.545 -4.334 1.00 94.75 83 TRP A CA 1
ATOM 655 C C . TRP A 1 83 ? 0.573 -8.877 -5.577 1.00 94.75 83 TRP A C 1
ATOM 657 O O . TRP A 1 83 ? 0.892 -9.559 -6.556 1.00 94.75 83 TRP A O 1
ATOM 667 N N . PHE A 1 84 ? 0.754 -7.557 -5.543 1.00 94.50 84 PHE A N 1
ATOM 668 C CA . PHE A 1 84 ? 1.181 -6.764 -6.689 1.00 94.50 84 PHE A CA 1
ATOM 669 C C . PHE A 1 84 ? 2.593 -7.146 -7.127 1.00 94.50 84 PHE A C 1
ATOM 671 O O . PHE A 1 84 ? 2.814 -7.452 -8.296 1.00 94.50 84 PHE A O 1
ATOM 678 N N . PHE A 1 85 ? 3.552 -7.185 -6.197 1.00 95.94 85 PHE A N 1
ATOM 679 C CA . PHE A 1 85 ? 4.944 -7.478 -6.536 1.00 95.94 85 PHE A CA 1
ATOM 680 C C . PHE A 1 85 ? 5.181 -8.966 -6.830 1.00 95.94 85 PHE A C 1
ATOM 682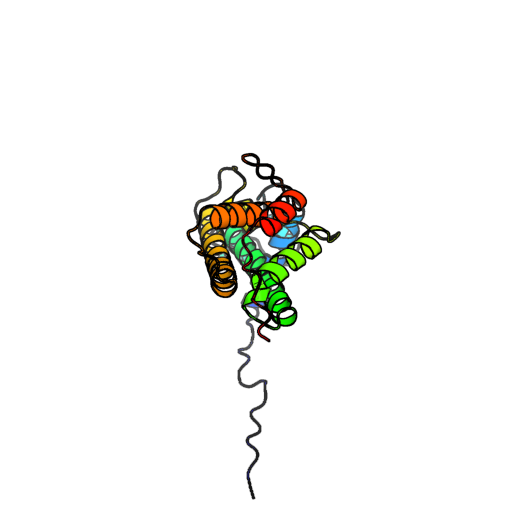 O O . PHE A 1 85 ? 6.022 -9.276 -7.671 1.00 95.94 85 PHE A O 1
ATOM 689 N N . THR A 1 86 ? 4.413 -9.890 -6.240 1.00 96.81 86 THR A N 1
ATOM 690 C CA . THR A 1 86 ? 4.429 -11.303 -6.662 1.00 96.81 86 THR A CA 1
ATOM 691 C C . THR A 1 86 ? 3.880 -11.471 -8.080 1.00 96.81 86 THR A C 1
ATOM 693 O O . THR A 1 86 ? 4.477 -12.181 -8.888 1.00 96.81 86 THR A O 1
ATOM 696 N N . THR A 1 87 ? 2.783 -10.787 -8.416 1.00 93.81 87 THR A N 1
ATOM 697 C CA . THR A 1 87 ? 2.204 -10.809 -9.772 1.00 93.81 87 THR A CA 1
ATOM 698 C C . THR A 1 87 ? 3.117 -10.126 -10.788 1.00 93.81 87 THR A C 1
ATOM 700 O O . THR A 1 87 ? 3.205 -10.553 -11.934 1.00 93.81 87 THR A O 1
ATOM 703 N N . LEU A 1 88 ? 3.819 -9.068 -10.384 1.00 94.00 88 LEU A N 1
ATOM 704 C CA . LEU A 1 88 ? 4.815 -8.409 -11.220 1.00 94.00 88 LEU A CA 1
ATOM 705 C C . LEU A 1 88 ? 5.976 -9.352 -11.544 1.00 94.00 88 LEU A C 1
ATOM 707 O O . LEU A 1 88 ? 6.353 -9.478 -12.707 1.00 94.00 88 LEU A O 1
ATOM 711 N N . ALA A 1 89 ? 6.507 -10.041 -10.530 1.00 94.69 89 ALA A N 1
ATOM 712 C CA . ALA A 1 89 ? 7.608 -10.981 -10.701 1.00 94.69 89 ALA A CA 1
ATOM 713 C C . ALA A 1 89 ? 7.242 -12.135 -11.647 1.00 94.69 89 ALA A C 1
ATOM 715 O O . ALA A 1 89 ? 8.061 -12.527 -12.467 1.00 94.69 89 ALA A O 1
ATOM 716 N N . SER A 1 90 ? 6.002 -12.639 -11.605 1.00 94.62 90 SER A N 1
ATOM 717 C CA . SER A 1 90 ? 5.555 -13.693 -12.530 1.00 94.62 90 SER A CA 1
ATOM 718 C C . SER A 1 90 ? 5.321 -13.216 -13.969 1.00 94.62 90 SER A C 1
ATOM 720 O O . SER A 1 90 ? 5.172 -14.043 -14.864 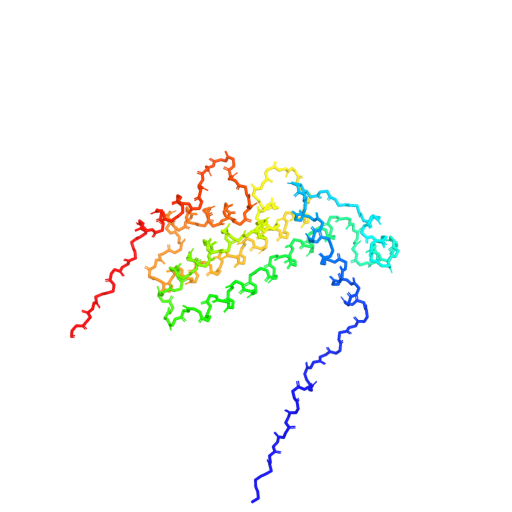1.00 94.62 90 SER A O 1
ATOM 722 N N . ARG A 1 91 ? 5.286 -11.898 -14.202 1.00 88.69 91 ARG A N 1
ATOM 723 C CA . ARG A 1 91 ? 5.085 -11.260 -15.516 1.00 88.69 91 ARG A CA 1
ATOM 724 C C . ARG A 1 91 ? 6.359 -10.653 -16.104 1.00 88.69 91 ARG A C 1
ATOM 726 O O . ARG A 1 91 ? 6.288 -10.030 -17.158 1.00 88.69 91 ARG A O 1
ATOM 733 N N . THR A 1 92 ? 7.487 -10.785 -15.413 1.00 91.50 92 THR A N 1
ATOM 734 C CA . THR A 1 92 ? 8.745 -10.130 -15.775 1.00 91.50 92 THR A CA 1
ATOM 735 C C . THR A 1 92 ? 9.827 -11.188 -15.952 1.00 91.50 92 THR A C 1
ATOM 737 O O . THR A 1 92 ? 10.209 -11.836 -14.982 1.00 91.50 92 THR A O 1
ATOM 740 N N . GLU A 1 93 ? 10.338 -11.359 -17.173 1.00 91.75 93 GLU A N 1
ATOM 741 C CA . GLU A 1 93 ? 11.430 -12.307 -17.443 1.00 91.75 93 GLU A CA 1
ATOM 742 C C . GLU A 1 93 ? 12.803 -11.685 -17.169 1.00 91.75 93 GLU A C 1
ATOM 744 O O . GLU A 1 93 ? 13.716 -12.363 -16.696 1.00 91.75 93 GLU A O 1
ATOM 749 N N . LYS A 1 94 ? 12.952 -10.383 -17.445 1.00 92.19 94 LYS A N 1
ATOM 750 C CA . LYS A 1 94 ? 14.198 -9.636 -17.236 1.00 92.19 94 LYS A CA 1
ATOM 751 C C . LYS A 1 94 ? 13.980 -8.452 -16.297 1.00 92.19 94 LYS A C 1
ATOM 753 O O . LYS A 1 94 ? 13.019 -7.712 -16.501 1.00 92.19 94 LYS A O 1
ATOM 758 N N . PRO A 1 95 ? 14.900 -8.175 -15.354 1.00 90.56 95 PRO A N 1
ATOM 759 C CA . PRO A 1 95 ? 14.778 -7.031 -14.444 1.00 90.56 95 PRO A CA 1
ATOM 760 C C . PRO A 1 95 ? 14.515 -5.694 -15.157 1.00 90.56 95 PRO A C 1
ATOM 762 O O . PRO A 1 95 ? 13.656 -4.925 -14.732 1.00 90.56 95 PRO A O 1
ATOM 765 N N . SER A 1 96 ? 15.151 -5.472 -16.312 1.00 88.12 96 SER A N 1
ATOM 766 C CA . SER A 1 96 ? 14.983 -4.259 -17.127 1.00 88.12 96 SER A CA 1
ATOM 767 C C . SER A 1 96 ? 13.562 -4.025 -17.652 1.00 88.12 96 SER A C 1
ATOM 769 O O . SER A 1 96 ? 13.216 -2.906 -18.024 1.00 88.12 96 SER A O 1
ATOM 771 N N . GLU A 1 97 ? 12.727 -5.063 -17.708 1.00 87.81 97 GLU A N 1
ATOM 772 C CA . GLU A 1 97 ? 11.327 -4.981 -18.143 1.00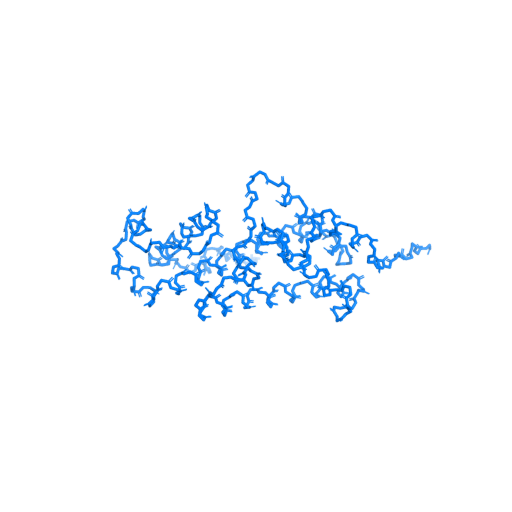 87.81 97 GLU A CA 1
ATOM 773 C C . GLU A 1 97 ? 10.378 -4.675 -16.971 1.00 87.81 97 GLU A C 1
ATOM 775 O O . GLU A 1 97 ? 9.233 -4.266 -17.184 1.00 87.81 97 GLU A O 1
ATOM 780 N N . GLY A 1 98 ? 10.855 -4.819 -15.728 1.00 90.19 98 GLY A N 1
ATOM 781 C CA . GLY A 1 98 ? 10.044 -4.738 -14.516 1.00 90.19 98 GLY A CA 1
ATOM 782 C C . GLY A 1 98 ? 9.338 -3.396 -14.342 1.00 90.19 98 GLY A C 1
ATOM 783 O O . GLY A 1 98 ? 8.175 -3.369 -13.947 1.00 90.19 98 GLY A O 1
ATOM 784 N N . LEU A 1 99 ? 9.984 -2.279 -14.693 1.00 89.06 99 LEU A N 1
ATOM 785 C CA . LEU A 1 99 ? 9.352 -0.958 -14.616 1.00 89.06 99 LEU A CA 1
ATOM 786 C C . LEU A 1 99 ? 8.174 -0.831 -15.599 1.00 89.06 99 LEU A C 1
ATOM 788 O O . LEU A 1 99 ? 7.103 -0.356 -15.226 1.00 89.06 99 LEU A O 1
ATOM 792 N N . ALA A 1 100 ? 8.321 -1.307 -16.838 1.00 84.56 100 ALA A N 1
ATOM 793 C CA . ALA A 1 100 ? 7.238 -1.284 -17.824 1.00 84.56 100 ALA A CA 1
ATOM 794 C C . ALA A 1 100 ? 6.086 -2.232 -17.434 1.00 84.56 100 ALA A C 1
ATOM 796 O O . ALA A 1 100 ? 4.904 -1.881 -17.556 1.00 84.56 100 ALA A O 1
ATOM 797 N N . ALA A 1 101 ? 6.421 -3.412 -16.907 1.00 87.00 101 ALA A N 1
ATOM 798 C CA . ALA A 1 101 ? 5.452 -4.378 -16.400 1.00 87.00 101 ALA A CA 1
ATOM 799 C C . ALA A 1 101 ? 4.701 -3.847 -15.166 1.00 87.00 101 ALA A C 1
ATOM 801 O O . ALA A 1 101 ? 3.479 -3.997 -15.093 1.00 87.00 101 ALA A O 1
ATOM 802 N N . PHE A 1 102 ? 5.389 -3.152 -14.251 1.00 92.44 102 PHE A N 1
ATOM 803 C CA . PHE A 1 102 ? 4.794 -2.485 -13.088 1.00 92.44 102 PHE A CA 1
ATOM 804 C C . PHE A 1 102 ? 3.691 -1.531 -13.535 1.00 92.44 102 PHE A C 1
ATOM 806 O O . PHE A 1 102 ? 2.564 -1.589 -13.050 1.00 92.44 102 PHE A O 1
ATOM 813 N N . CYS A 1 103 ? 3.995 -0.696 -14.523 1.00 85.81 103 CYS A N 1
ATOM 814 C CA . CYS A 1 103 ? 3.063 0.302 -15.025 1.00 85.81 103 CYS A CA 1
ATOM 815 C C . CYS A 1 103 ? 1.842 -0.314 -15.701 1.00 85.81 103 CYS A C 1
ATOM 817 O O . CYS A 1 103 ? 0.722 0.162 -15.519 1.00 85.81 103 CYS A O 1
ATOM 819 N N . SER A 1 104 ? 2.059 -1.381 -16.465 1.00 82.75 104 SER A N 1
ATOM 820 C CA . SER A 1 104 ? 0.987 -2.116 -17.135 1.00 82.75 104 SER A CA 1
ATOM 821 C C . SER A 1 104 ? 0.077 -2.811 -16.118 1.00 82.75 104 SER A C 1
ATOM 823 O O . SER A 1 104 ? -1.146 -2.754 -16.231 1.00 82.75 104 SER A O 1
ATOM 825 N N . LEU A 1 105 ? 0.654 -3.422 -15.080 1.00 86.25 105 LEU A N 1
ATOM 826 C CA . LEU A 1 105 ? -0.106 -4.051 -14.001 1.00 86.25 105 LEU A CA 1
ATOM 827 C C . LEU A 1 105 ? -0.890 -3.019 -13.181 1.00 86.25 105 LEU A C 1
ATOM 829 O O . LEU A 1 105 ? -2.044 -3.271 -12.837 1.00 86.25 105 LEU A O 1
ATOM 833 N N . LEU A 1 106 ? -0.302 -1.848 -12.919 1.00 84.31 106 LEU A N 1
ATOM 834 C CA . LEU A 1 106 ? -0.970 -0.754 -12.217 1.00 84.31 106 LEU A CA 1
ATOM 835 C C . LEU A 1 106 ? -2.203 -0.256 -12.987 1.00 84.31 106 LEU A C 1
ATOM 837 O O . LEU A 1 106 ? -3.242 -0.034 -12.374 1.00 84.31 106 LEU A O 1
ATOM 841 N N . GLN A 1 107 ? -2.123 -0.152 -14.318 1.00 77.69 107 GLN A N 1
ATOM 842 C CA . GLN A 1 107 ? -3.267 0.202 -15.172 1.00 77.69 107 GLN A CA 1
ATOM 843 C C . GLN A 1 107 ? -4.373 -0.854 -15.132 1.00 77.69 107 GLN A C 1
ATOM 845 O O . GLN A 1 107 ? -5.539 -0.508 -14.967 1.00 77.69 107 GLN A O 1
ATOM 850 N N . ILE A 1 108 ? -4.015 -2.138 -15.244 1.00 77.62 108 ILE A N 1
ATOM 851 C CA . ILE A 1 108 ? -4.983 -3.244 -15.165 1.00 77.62 108 ILE A CA 1
ATOM 852 C C . ILE A 1 108 ? -5.706 -3.219 -13.817 1.00 77.62 108 ILE A C 1
ATOM 854 O O . ILE A 1 108 ? -6.925 -3.357 -13.764 1.00 77.62 108 ILE A O 1
ATOM 858 N N . TRP A 1 109 ? -4.961 -3.022 -12.728 1.00 82.56 109 TRP A N 1
ATOM 859 C CA . TRP A 1 109 ? -5.535 -2.926 -11.392 1.00 82.56 109 TRP A CA 1
ATOM 860 C C . TRP A 1 109 ? -6.454 -1.706 -11.246 1.00 82.56 109 TRP A C 1
ATOM 862 O O . TRP A 1 109 ? -7.562 -1.849 -10.738 1.00 82.56 109 TRP A O 1
ATOM 872 N N . ALA A 1 110 ? -6.035 -0.536 -11.738 1.00 77.19 110 ALA A N 1
ATOM 873 C CA . ALA A 1 110 ? -6.833 0.689 -11.689 1.00 77.19 110 ALA A CA 1
ATOM 874 C C . ALA A 1 110 ? -8.120 0.616 -12.533 1.00 77.19 110 ALA A C 1
ATOM 876 O O . ALA A 1 110 ? -9.102 1.275 -12.208 1.00 77.19 110 ALA A O 1
ATOM 877 N N . ALA A 1 111 ? -8.132 -0.196 -13.593 1.00 73.81 111 ALA A N 1
ATOM 878 C CA . ALA A 1 111 ? -9.305 -0.432 -14.435 1.00 73.81 111 ALA A CA 1
ATOM 879 C C . ALA A 1 111 ? -10.265 -1.507 -13.881 1.00 73.81 111 ALA A C 1
ATOM 881 O O . ALA A 1 111 ? -11.323 -1.742 -14.465 1.00 73.81 111 ALA A O 1
ATOM 882 N N . SER A 1 112 ? -9.910 -2.184 -12.783 1.00 74.62 112 SER A N 1
ATOM 883 C CA . SER A 1 112 ? -10.751 -3.219 -12.173 1.00 74.62 112 SER A CA 1
ATOM 884 C C . SER A 1 112 ? -12.047 -2.627 -11.592 1.00 74.62 112 SER A C 1
ATOM 886 O O . SER A 1 112 ? -11.989 -1.584 -10.937 1.00 74.62 112 SER A O 1
ATOM 888 N N . PRO A 1 113 ? -13.213 -3.295 -11.721 1.00 71.19 113 PRO A N 1
ATOM 889 C CA . PRO A 1 113 ? -14.461 -2.847 -11.082 1.00 71.19 113 PRO A CA 1
ATOM 890 C C . PRO A 1 113 ? -14.363 -2.780 -9.544 1.00 71.19 113 PRO A C 1
ATOM 892 O O . PRO A 1 113 ? -15.051 -1.990 -8.887 1.00 71.19 113 PRO A O 1
ATOM 895 N N . ASP A 1 114 ? -13.457 -3.568 -8.965 1.00 73.44 114 ASP A N 1
ATOM 896 C CA . ASP A 1 114 ? -13.196 -3.619 -7.526 1.00 73.44 114 ASP A CA 1
ATOM 897 C C . ASP A 1 114 ? -12.072 -2.674 -7.088 1.00 73.44 114 ASP A C 1
ATOM 899 O O . ASP A 1 114 ? -11.618 -2.723 -5.946 1.00 73.44 114 ASP A O 1
ATOM 903 N N . TYR A 1 115 ? -11.610 -1.789 -7.971 1.00 75.56 115 TYR A N 1
ATOM 904 C CA . TYR A 1 115 ? -10.625 -0.782 -7.611 1.00 75.56 115 TYR A CA 1
ATOM 905 C C . TYR A 1 115 ? -11.180 0.164 -6.536 1.00 75.56 115 TYR A C 1
ATOM 907 O O . TYR A 1 115 ? -12.248 0.767 -6.684 1.00 75.56 115 TYR A O 1
ATOM 915 N N . ARG A 1 116 ? -10.445 0.284 -5.427 1.00 77.12 116 ARG A N 1
ATOM 916 C CA . ARG A 1 116 ? -10.755 1.177 -4.293 1.00 77.12 116 ARG A CA 1
ATOM 917 C C . ARG A 1 116 ? -9.559 2.045 -3.882 1.00 77.12 116 ARG A C 1
ATOM 919 O O . ARG A 1 116 ? -9.605 2.734 -2.863 1.00 77.12 116 ARG A O 1
ATOM 926 N N . GLY A 1 117 ? -8.488 2.025 -4.678 1.00 83.19 117 GLY A N 1
ATOM 927 C CA . GLY A 1 117 ? -7.185 2.523 -4.253 1.00 83.19 117 GLY A CA 1
ATOM 928 C C . GLY A 1 117 ? -6.608 1.691 -3.101 1.00 83.19 117 GLY A C 1
ATOM 929 O O . GLY A 1 117 ? -7.008 0.556 -2.859 1.00 83.19 117 GLY A O 1
ATOM 930 N N . CYS A 1 118 ? -5.651 2.272 -2.393 1.00 88.19 118 CYS A N 1
ATOM 931 C CA . CYS A 1 118 ? -4.956 1.717 -1.249 1.00 88.19 118 CYS A CA 1
ATOM 932 C C . CYS A 1 118 ? -5.010 2.725 -0.098 1.00 88.19 118 CYS A C 1
ATOM 934 O O . CYS A 1 118 ? -4.816 3.938 -0.271 1.00 88.19 118 CYS A O 1
ATOM 936 N N . LEU A 1 119 ? -5.293 2.225 1.101 1.00 89.25 119 LEU A N 1
ATOM 937 C CA . LEU A 1 119 ? -5.534 3.046 2.276 1.00 89.25 119 LEU A CA 1
ATOM 938 C C . LEU A 1 119 ? -4.279 3.804 2.710 1.00 89.25 119 LEU A C 1
ATOM 940 O O . LEU A 1 119 ? -4.412 4.936 3.169 1.00 89.25 119 LEU A O 1
ATOM 944 N N . PHE A 1 120 ? -3.068 3.261 2.515 1.00 89.94 120 PHE A N 1
ATOM 945 C CA . PHE A 1 120 ? -1.850 4.000 2.878 1.00 89.94 120 PHE A CA 1
ATOM 946 C C . PHE A 1 120 ? -1.687 5.258 2.029 1.00 89.94 120 PHE A C 1
ATOM 948 O O . PHE A 1 120 ? -1.344 6.296 2.574 1.00 89.94 120 PHE A O 1
ATOM 955 N N . ALA A 1 121 ? -1.968 5.210 0.723 1.00 85.81 121 ALA A N 1
ATOM 956 C CA . ALA A 1 121 ? -1.813 6.377 -0.141 1.00 85.81 121 ALA A CA 1
ATOM 957 C C . ALA A 1 121 ? -2.853 7.451 0.214 1.00 85.81 121 ALA A C 1
ATOM 959 O O . ALA A 1 121 ? -2.540 8.638 0.306 1.00 85.81 121 ALA A O 1
ATOM 960 N N . ARG A 1 122 ? -4.082 7.033 0.541 1.00 85.38 122 ARG A N 1
ATOM 961 C CA . ARG A 1 122 ? -5.098 7.920 1.128 1.00 85.38 122 ARG A CA 1
ATOM 962 C C . ARG A 1 122 ? -4.633 8.518 2.464 1.00 85.38 122 ARG A C 1
ATOM 964 O O . ARG A 1 122 ? -4.904 9.683 2.751 1.00 85.38 122 ARG A O 1
ATOM 971 N N . ALA A 1 123 ? -3.951 7.733 3.294 1.00 85.62 123 ALA A N 1
ATOM 972 C CA . ALA A 1 123 ? -3.448 8.167 4.592 1.00 85.62 123 ALA A CA 1
ATOM 973 C C . ALA A 1 123 ? -2.216 9.076 4.469 1.00 85.62 123 ALA A C 1
ATOM 975 O O . ALA A 1 123 ? -2.123 10.041 5.204 1.00 85.62 123 ALA A O 1
ATOM 976 N N . ALA A 1 124 ? -1.300 8.841 3.540 1.00 82.75 124 ALA A N 1
ATOM 977 C CA . ALA A 1 124 ? -0.088 9.642 3.401 1.00 82.75 124 ALA A CA 1
ATOM 978 C C . ALA A 1 124 ? -0.332 10.949 2.629 1.00 82.75 124 ALA A C 1
ATOM 980 O O . ALA A 1 124 ? 0.333 11.942 2.907 1.00 82.75 124 ALA A O 1
ATOM 981 N N . PHE A 1 125 ? -1.295 10.977 1.696 1.00 74.88 125 PHE A N 1
ATOM 982 C CA . PHE A 1 125 ? -1.363 12.049 0.692 1.00 74.88 125 PHE A CA 1
ATOM 983 C C . PHE A 1 125 ? -2.701 12.799 0.595 1.00 74.88 125 PHE A C 1
ATOM 985 O O . PHE A 1 125 ? -2.769 13.823 -0.082 1.00 74.88 125 PHE A O 1
ATOM 992 N N . LEU A 1 126 ? -3.771 12.368 1.280 1.00 69.06 126 LEU A N 1
ATOM 993 C CA . LEU A 1 126 ? -5.005 13.169 1.366 1.00 69.06 126 LEU A CA 1
ATOM 994 C C . LEU A 1 126 ? -4.979 14.056 2.617 1.00 69.06 126 LEU A C 1
ATOM 996 O O . LEU A 1 126 ? -4.910 13.544 3.730 1.00 69.06 126 LEU A O 1
ATOM 1000 N N . GLY A 1 127 ? -5.045 15.376 2.422 1.00 54.44 127 GLY A N 1
ATOM 1001 C CA . GLY A 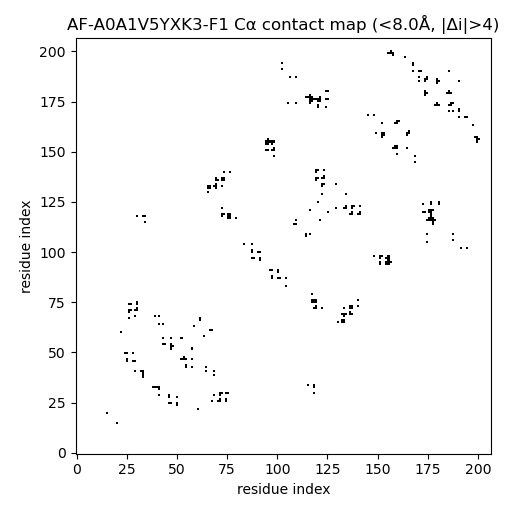1 127 ? -4.776 16.436 3.409 1.00 54.44 127 GLY A CA 1
ATOM 1002 C C . GLY A 1 127 ? -5.767 16.635 4.565 1.00 54.44 127 GLY A C 1
ATOM 1003 O O . GLY A 1 127 ? -5.962 17.770 4.988 1.00 54.44 127 GLY A O 1
ATOM 1004 N N . ASP A 1 128 ? -6.371 15.572 5.092 1.00 58.28 128 ASP A N 1
ATOM 1005 C CA . ASP A 1 128 ? -7.087 15.654 6.370 1.00 58.28 128 ASP A CA 1
ATOM 1006 C C . ASP A 1 128 ? -6.091 15.537 7.539 1.00 58.28 128 ASP A C 1
ATOM 1008 O O . ASP A 1 128 ? -5.154 14.733 7.443 1.00 58.28 128 ASP A O 1
ATOM 1012 N N . PRO A 1 129 ? -6.284 16.270 8.654 1.00 59.28 129 PRO A N 1
ATOM 1013 C CA . PRO A 1 129 ? -5.506 16.071 9.871 1.00 59.28 129 PRO A CA 1
ATOM 1014 C C . PRO A 1 129 ? -5.607 14.611 10.312 1.00 59.28 129 PRO A C 1
ATOM 1016 O O . PRO A 1 129 ? -6.704 14.073 10.479 1.00 59.28 129 PRO A O 1
ATOM 1019 N N . LYS A 1 130 ? -4.459 13.958 10.481 1.00 65.81 130 LYS A N 1
ATOM 1020 C CA . LYS A 1 130 ? -4.381 12.560 10.904 1.00 65.81 130 LYS A CA 1
ATOM 1021 C C . LYS A 1 130 ? -3.748 12.471 12.280 1.00 65.81 130 LYS A C 1
ATOM 1023 O O . LYS A 1 130 ? -2.845 13.252 12.581 1.00 65.81 130 LYS A O 1
ATOM 1028 N N . PRO A 1 131 ? -4.164 11.496 13.092 1.00 67.56 131 PRO A N 1
ATOM 1029 C CA . PRO A 1 131 ? -3.417 11.163 14.287 1.00 67.56 131 PRO A CA 1
ATOM 1030 C C . PRO A 1 131 ? -1.983 10.735 13.970 1.00 67.56 131 PRO A C 1
ATOM 1032 O O . PRO A 1 131 ? -1.753 10.092 12.942 1.00 67.56 131 PRO A O 1
ATOM 1035 N N . GLY A 1 132 ? -1.039 11.040 14.869 1.00 76.81 132 GLY A N 1
ATOM 1036 C CA . GLY A 1 132 ? 0.397 10.799 14.656 1.00 76.81 132 GLY A CA 1
ATOM 1037 C C . GLY A 1 132 ? 0.720 9.359 14.245 1.00 76.81 132 GLY A C 1
ATOM 1038 O O . GLY A 1 132 ? 1.373 9.142 13.231 1.00 76.81 132 GLY A O 1
ATOM 1039 N N . VAL A 1 133 ? 0.133 8.373 14.932 1.00 85.06 133 VAL A N 1
ATOM 1040 C CA . VAL A 1 133 ? 0.381 6.939 14.677 1.00 85.06 133 VAL A CA 1
ATOM 1041 C C . VAL A 1 133 ? -0.077 6.495 13.277 1.00 85.06 133 VAL A C 1
ATOM 1043 O O . VAL A 1 133 ? 0.565 5.667 12.631 1.00 85.06 133 VAL A O 1
ATOM 1046 N N . LEU A 1 134 ? -1.181 7.055 12.765 1.00 84.12 134 LEU A N 1
ATOM 1047 C CA . LEU A 1 134 ? -1.656 6.753 11.410 1.00 84.12 134 LEU A CA 1
ATOM 1048 C C . LEU A 1 134 ? -0.720 7.348 10.351 1.00 84.12 134 LEU A C 1
ATOM 1050 O O . LEU A 1 134 ? -0.430 6.691 9.351 1.00 84.12 134 LEU A O 1
ATOM 1054 N N . ALA A 1 135 ? -0.251 8.578 10.571 1.00 84.62 135 ALA A N 1
ATOM 1055 C CA . ALA A 1 135 ? 0.702 9.226 9.679 1.00 84.62 135 ALA A CA 1
ATOM 1056 C C . ALA A 1 135 ? 2.033 8.457 9.631 1.00 84.62 135 ALA A C 1
ATOM 1058 O O . ALA A 1 135 ? 2.529 8.183 8.542 1.00 84.62 135 ALA A O 1
ATOM 1059 N N . GLU A 1 136 ? 2.558 8.029 10.780 1.00 87.44 136 GLU A N 1
ATOM 1060 C CA . GLU A 1 136 ? 3.780 7.218 10.875 1.00 87.44 136 GLU A CA 1
ATOM 1061 C C . GLU A 1 136 ? 3.670 5.905 10.086 1.00 87.44 136 GLU A C 1
ATOM 1063 O O . GLU A 1 136 ? 4.542 5.590 9.273 1.00 87.44 136 GLU A O 1
ATOM 1068 N N . SER A 1 137 ? 2.564 5.168 10.248 1.00 88.94 137 SER A N 1
ATOM 1069 C CA . SER A 1 137 ? 2.309 3.940 9.479 1.00 88.94 137 SER A CA 1
ATOM 1070 C C . SER A 1 137 ? 2.269 4.208 7.968 1.00 88.94 137 SER A C 1
ATOM 1072 O O . SER A 1 137 ? 2.865 3.473 7.174 1.00 88.94 137 SER A O 1
ATOM 1074 N N . ALA A 1 138 ? 1.625 5.301 7.549 1.00 88.06 138 ALA A N 1
ATOM 1075 C CA . ALA A 1 138 ? 1.538 5.677 6.142 1.00 88.06 138 ALA A CA 1
ATOM 1076 C C . ALA A 1 138 ? 2.904 6.085 5.551 1.00 88.06 138 ALA A C 1
ATOM 1078 O O . ALA A 1 138 ? 3.207 5.728 4.407 1.00 88.06 138 ALA A O 1
ATOM 1079 N N . VAL A 1 139 ? 3.750 6.770 6.328 1.00 88.00 139 VAL A N 1
ATOM 1080 C CA . VAL A 1 139 ? 5.141 7.087 5.959 1.00 88.00 139 VAL A CA 1
ATOM 1081 C C . VAL A 1 139 ? 5.946 5.803 5.767 1.00 88.00 139 VAL A C 1
ATOM 1083 O O . VAL A 1 139 ? 6.548 5.623 4.710 1.00 88.00 139 VAL A O 1
ATOM 1086 N N . ALA A 1 140 ? 5.875 4.856 6.705 1.00 90.56 140 ALA A N 1
ATOM 1087 C CA . ALA A 1 140 ? 6.586 3.581 6.591 1.00 90.56 140 ALA A CA 1
ATOM 1088 C C . ALA A 1 140 ? 6.181 2.783 5.332 1.00 90.56 140 ALA A C 1
ATOM 1090 O O . ALA A 1 140 ? 7.028 2.196 4.651 1.00 90.56 140 ALA A O 1
ATOM 1091 N N . CYS A 1 141 ? 4.890 2.791 4.979 1.00 92.31 141 CYS A N 1
ATOM 1092 C CA . CYS A 1 141 ? 4.396 2.177 3.742 1.00 92.31 141 CYS A CA 1
ATOM 1093 C C . CYS A 1 141 ? 4.942 2.889 2.492 1.00 92.31 141 CYS A C 1
ATOM 1095 O O . CYS A 1 141 ? 5.392 2.242 1.544 1.00 92.31 141 CYS A O 1
ATOM 1097 N N . THR A 1 142 ? 4.959 4.222 2.518 1.00 91.12 142 THR A N 1
ATOM 1098 C CA . THR A 1 142 ? 5.484 5.069 1.437 1.00 91.12 142 THR A CA 1
ATOM 1099 C C . THR A 1 142 ? 6.967 4.796 1.192 1.00 91.12 142 THR A C 1
ATOM 1101 O O . THR A 1 142 ? 7.366 4.571 0.051 1.00 91.12 142 THR A O 1
ATOM 1104 N N . GLU A 1 143 ? 7.778 4.724 2.247 1.00 93.31 143 GLU A N 1
ATOM 1105 C CA . GLU A 1 143 ? 9.200 4.384 2.149 1.00 93.31 143 GLU A CA 1
ATOM 1106 C C . GLU A 1 143 ? 9.423 2.984 1.572 1.00 93.31 143 GLU A C 1
ATOM 1108 O O . GLU A 1 143 ? 10.322 2.774 0.754 1.00 93.31 143 GLU A O 1
ATOM 1113 N N . GLN A 1 144 ? 8.609 2.004 1.975 1.00 95.25 144 GLN A N 1
ATOM 1114 C CA . GLN A 1 144 ? 8.721 0.651 1.442 1.00 95.25 144 GLN A CA 1
ATOM 1115 C C . GLN A 1 144 ? 8.376 0.605 -0.052 1.00 95.25 144 GLN A C 1
ATOM 1117 O O . GLN A 1 144 ? 9.082 -0.059 -0.816 1.00 95.25 144 GLN A O 1
ATOM 1122 N N . LEU A 1 145 ? 7.326 1.312 -0.480 1.00 94.44 145 LEU A N 1
ATOM 1123 C CA . LEU A 1 145 ? 6.990 1.437 -1.895 1.00 94.44 145 LEU A CA 1
ATOM 1124 C C . LEU A 1 145 ? 8.110 2.140 -2.667 1.00 94.44 145 LEU A C 1
ATOM 1126 O O . LEU A 1 145 ? 8.510 1.648 -3.721 1.00 94.44 145 LEU A O 1
ATOM 1130 N N . HIS A 1 146 ? 8.638 3.242 -2.129 1.00 93.81 146 HIS A N 1
ATOM 1131 C CA . HIS A 1 146 ? 9.733 3.990 -2.739 1.00 93.81 146 HIS A CA 1
ATOM 1132 C C . HIS A 1 146 ? 10.940 3.087 -2.984 1.00 93.81 146 HIS A C 1
ATOM 1134 O O . HIS A 1 146 ? 11.386 2.982 -4.119 1.00 93.81 146 HIS A O 1
ATOM 1140 N N . ARG A 1 147 ? 11.385 2.322 -1.974 1.00 95.94 147 ARG A N 1
ATOM 1141 C CA . ARG A 1 147 ? 12.490 1.359 -2.130 1.00 95.94 147 ARG A CA 1
ATOM 1142 C C . ARG A 1 147 ? 12.257 0.373 -3.276 1.00 95.94 147 ARG A C 1
ATOM 1144 O O . ARG A 1 147 ? 13.156 0.155 -4.081 1.00 95.94 147 ARG A O 1
ATOM 1151 N N . LYS A 1 148 ? 11.055 -0.206 -3.374 1.00 96.06 148 LYS A N 1
ATOM 1152 C CA . LYS A 1 148 ? 10.719 -1.157 -4.447 1.00 96.06 148 LYS A CA 1
ATOM 1153 C C . LYS A 1 148 ? 10.736 -0.496 -5.829 1.00 96.06 148 LYS A C 1
ATOM 1155 O O . LYS A 1 148 ? 11.216 -1.100 -6.783 1.00 96.06 148 LYS A O 1
ATOM 1160 N N . LEU A 1 149 ? 10.228 0.730 -5.940 1.00 94.00 149 LEU A N 1
ATOM 1161 C CA . LEU A 1 149 ? 10.243 1.490 -7.190 1.00 94.00 149 LEU A CA 1
ATOM 1162 C C . LEU A 1 149 ? 11.658 1.911 -7.592 1.00 94.00 149 LEU A C 1
ATOM 1164 O O . LEU A 1 149 ? 12.002 1.775 -8.761 1.00 94.00 149 LEU A O 1
ATOM 1168 N N . SER A 1 150 ? 12.493 2.335 -6.640 1.00 94.81 150 SER A N 1
ATOM 1169 C CA . SER A 1 150 ? 13.902 2.646 -6.893 1.00 94.81 150 SER A CA 1
ATOM 1170 C C . SER A 1 150 ? 14.648 1.437 -7.453 1.00 94.81 150 SER A C 1
ATOM 1172 O O . SER A 1 150 ? 15.401 1.587 -8.407 1.00 94.81 150 SER A O 1
ATOM 1174 N N . THR A 1 151 ? 14.404 0.228 -6.932 1.00 95.75 151 THR A N 1
ATOM 1175 C CA . THR A 1 151 ? 14.979 -1.000 -7.507 1.00 95.75 151 THR A CA 1
ATOM 1176 C C . THR A 1 151 ? 14.543 -1.201 -8.959 1.00 95.75 151 THR A C 1
ATOM 1178 O O . THR A 1 151 ? 15.397 -1.374 -9.821 1.00 95.75 151 THR A O 1
ATOM 1181 N N . LEU A 1 152 ? 13.241 -1.095 -9.255 1.00 93.12 152 LEU A N 1
ATOM 1182 C CA . LEU A 1 152 ? 12.731 -1.238 -10.627 1.00 93.12 152 LEU A CA 1
ATOM 1183 C C . LEU A 1 152 ? 13.308 -0.191 -11.590 1.00 93.12 152 LEU A C 1
ATOM 1185 O O . LEU A 1 152 ? 13.542 -0.493 -12.758 1.00 93.12 152 LEU A O 1
ATOM 1189 N N . MET A 1 153 ? 13.526 1.038 -11.117 1.00 92.06 153 MET A N 1
ATOM 1190 C CA . MET A 1 153 ? 14.158 2.100 -11.902 1.00 92.06 153 MET A CA 1
ATOM 1191 C C . MET A 1 153 ? 15.616 1.779 -12.206 1.00 92.06 153 MET A C 1
ATOM 1193 O O . MET A 1 153 ? 16.004 1.814 -13.373 1.00 92.06 153 MET A O 1
ATOM 1197 N N . THR A 1 154 ? 16.394 1.410 -11.189 1.00 93.50 154 THR A N 1
ATOM 1198 C CA . THR A 1 154 ? 17.801 1.030 -11.354 1.00 93.50 154 THR A CA 1
ATOM 1199 C C . THR A 1 154 ? 17.946 -0.147 -12.315 1.00 93.50 154 THR A C 1
ATOM 1201 O O . THR A 1 154 ? 18.771 -0.093 -13.226 1.00 93.50 154 THR A O 1
ATOM 1204 N N . ASP A 1 155 ? 17.105 -1.175 -12.181 1.00 90.94 155 ASP A N 1
ATOM 1205 C CA . ASP A 1 155 ? 17.110 -2.350 -13.061 1.00 90.94 155 ASP A CA 1
ATOM 1206 C C . ASP A 1 155 ? 16.778 -1.991 -14.520 1.00 90.94 155 ASP A C 1
ATOM 1208 O O . ASP A 1 155 ? 17.288 -2.612 -15.455 1.00 90.94 155 ASP A O 1
ATOM 1212 N N . ALA A 1 156 ? 15.960 -0.955 -14.729 1.00 88.06 156 ALA A N 1
ATOM 1213 C CA . ALA A 1 156 ? 15.648 -0.391 -16.041 1.00 88.06 156 ALA A CA 1
ATOM 1214 C C . ALA A 1 156 ? 16.714 0.600 -16.562 1.00 88.06 156 ALA A C 1
ATOM 1216 O O . ALA A 1 156 ? 16.556 1.151 -17.654 1.00 88.06 156 ALA A O 1
ATOM 1217 N N . GLY A 1 157 ? 17.795 0.835 -15.811 1.00 87.81 157 GLY A N 1
ATOM 1218 C CA . GLY A 1 157 ? 18.858 1.782 -16.159 1.00 87.81 157 GLY A CA 1
ATOM 1219 C C . GLY A 1 157 ? 18.492 3.253 -15.937 1.00 87.81 157 GLY A C 1
ATOM 1220 O O . GLY A 1 157 ? 19.131 4.130 -16.519 1.00 87.81 157 GLY A O 1
ATOM 1221 N N . ALA A 1 158 ? 17.465 3.532 -15.132 1.00 87.00 158 ALA A N 1
ATOM 1222 C CA . ALA A 1 158 ? 17.072 4.877 -14.726 1.00 87.00 158 ALA A CA 1
ATOM 1223 C C . ALA A 1 158 ? 17.655 5.229 -13.349 1.00 87.00 158 ALA A C 1
ATOM 1225 O O . ALA A 1 158 ? 17.744 4.378 -12.468 1.00 87.00 158 ALA A O 1
ATOM 1226 N N . ASP A 1 159 ? 18.015 6.498 -13.155 1.00 86.94 159 ASP A N 1
ATOM 1227 C CA . ASP A 1 159 ? 18.450 7.021 -11.858 1.00 86.94 159 ASP A CA 1
ATOM 1228 C C . ASP A 1 159 ? 17.223 7.330 -10.968 1.00 86.94 159 ASP A C 1
ATOM 1230 O O . ASP A 1 159 ? 16.399 8.180 -11.341 1.00 86.94 159 ASP A O 1
ATOM 1234 N N . PRO A 1 160 ? 17.066 6.676 -9.801 1.00 86.25 160 PRO A N 1
ATOM 1235 C CA . PRO A 1 160 ? 15.957 6.940 -8.886 1.00 86.25 160 PRO A CA 1
ATOM 1236 C C . PRO A 1 160 ? 15.919 8.373 -8.339 1.00 86.25 160 PRO A C 1
ATOM 1238 O O . PRO A 1 160 ? 14.841 8.853 -7.993 1.00 86.25 160 PRO A O 1
ATOM 1241 N N . GLU A 1 161 ? 17.054 9.077 -8.293 1.00 86.88 161 GLU A N 1
ATOM 1242 C CA . GLU A 1 161 ? 17.121 10.457 -7.793 1.00 86.88 161 GLU A CA 1
ATOM 1243 C C . GLU A 1 161 ? 16.734 11.504 -8.843 1.00 86.88 161 GLU A C 1
ATOM 1245 O O . GLU A 1 161 ? 16.517 12.677 -8.521 1.00 86.88 161 GLU A O 1
ATOM 1250 N N . HIS A 1 162 ? 16.592 11.086 -10.101 1.00 84.75 162 HIS A N 1
ATOM 1251 C CA . HIS A 1 162 ? 16.226 11.971 -11.194 1.00 84.75 162 HIS A CA 1
ATOM 1252 C C . HIS A 1 162 ? 14.829 12.583 -10.988 1.00 84.75 162 HIS A C 1
ATOM 1254 O O . HIS A 1 162 ? 13.889 11.930 -10.536 1.00 84.75 162 HIS A O 1
ATOM 1260 N N . LEU A 1 163 ? 14.645 13.839 -11.401 1.00 74.44 163 LEU A N 1
ATOM 1261 C CA . LEU A 1 163 ? 13.382 14.564 -11.219 1.00 74.44 163 LEU A CA 1
ATOM 1262 C C . LEU A 1 163 ? 12.169 13.825 -11.828 1.00 74.44 163 LEU A C 1
ATOM 1264 O O . LEU A 1 163 ? 11.106 13.766 -11.217 1.00 74.44 163 LEU A O 1
ATOM 1268 N N . LEU A 1 164 ? 12.335 13.203 -13.001 1.00 74.75 164 LEU A N 1
ATOM 1269 C CA . LEU A 1 164 ? 11.276 12.392 -13.628 1.00 74.75 164 LEU A CA 1
ATOM 1270 C C . LEU A 1 164 ? 10.886 11.159 -12.796 1.00 74.75 164 LEU A C 1
ATOM 1272 O O . LEU A 1 164 ? 9.724 10.761 -12.817 1.00 74.75 164 LEU A O 1
ATOM 1276 N N . SER A 1 165 ? 11.825 10.579 -12.047 1.00 79.56 165 SER A N 1
ATOM 1277 C CA . SER A 1 165 ? 11.573 9.452 -11.142 1.00 79.56 165 SER A CA 1
ATOM 1278 C C . SER A 1 165 ? 10.691 9.879 -9.966 1.00 79.56 165 SER A C 1
ATOM 1280 O O . SER A 1 165 ? 9.770 9.156 -9.585 1.00 79.56 165 SER A O 1
ATOM 1282 N N . ARG A 1 166 ? 10.890 11.102 -9.457 1.00 80.00 166 ARG A N 1
ATOM 1283 C CA . ARG A 1 166 ? 10.035 11.706 -8.421 1.00 80.00 166 ARG A CA 1
ATOM 1284 C C . ARG A 1 166 ? 8.618 11.956 -8.933 1.00 80.00 166 ARG A C 1
ATOM 1286 O O . ARG A 1 166 ? 7.665 11.521 -8.296 1.00 80.00 166 ARG A O 1
ATOM 1293 N N . PHE A 1 167 ? 8.473 12.546 -10.121 1.00 80.19 167 PHE A N 1
ATOM 1294 C CA . PHE A 1 167 ? 7.156 12.716 -10.751 1.00 80.19 167 PHE A CA 1
ATOM 1295 C C . PHE A 1 167 ? 6.457 11.383 -11.022 1.00 80.19 167 PHE A C 1
ATOM 1297 O O . PHE A 1 167 ? 5.245 11.263 -10.846 1.00 80.19 167 PHE A O 1
ATOM 1304 N N . PHE A 1 168 ? 7.209 10.356 -11.419 1.00 84.00 168 PHE A N 1
ATOM 1305 C CA . PHE A 1 168 ? 6.656 9.016 -11.551 1.00 84.00 168 PHE A CA 1
ATOM 1306 C C . PHE A 1 168 ? 6.145 8.484 -10.207 1.00 84.00 168 PHE A C 1
ATOM 1308 O O . PHE A 1 168 ? 5.027 7.976 -10.151 1.00 84.00 168 PHE A O 1
ATOM 1315 N N . PHE A 1 169 ? 6.917 8.629 -9.126 1.00 87.25 169 PHE A N 1
ATOM 1316 C CA . PHE A 1 169 ? 6.492 8.222 -7.786 1.00 87.25 169 PHE A CA 1
ATOM 1317 C C . PHE A 1 169 ? 5.197 8.925 -7.358 1.00 87.25 169 PHE A C 1
ATOM 1319 O O . PHE A 1 169 ? 4.254 8.266 -6.918 1.00 87.25 169 PHE A O 1
ATOM 1326 N N . GLU A 1 170 ? 5.113 10.241 -7.554 1.00 83.00 170 GLU A N 1
ATOM 1327 C CA . GLU A 1 170 ? 3.904 11.031 -7.293 1.00 83.00 170 GLU A CA 1
ATOM 1328 C C . GLU A 1 170 ? 2.707 10.551 -8.122 1.00 83.00 170 GLU A C 1
ATOM 1330 O O . GLU A 1 170 ? 1.586 10.436 -7.613 1.00 83.00 170 GLU A O 1
ATOM 1335 N N . GLY A 1 171 ? 2.943 10.203 -9.388 1.00 82.19 171 GLY A N 1
ATOM 1336 C CA . GLY A 1 171 ? 1.946 9.577 -10.245 1.00 82.19 171 GLY A CA 1
ATOM 1337 C C . GLY A 1 171 ? 1.448 8.257 -9.655 1.00 82.19 171 GLY A C 1
ATOM 1338 O O . GLY A 1 171 ? 0.245 8.080 -9.453 1.00 82.19 171 GLY A O 1
ATOM 1339 N N . VAL A 1 172 ? 2.359 7.337 -9.326 1.00 87.44 172 VAL A N 1
ATOM 1340 C CA . VAL A 1 172 ? 2.006 6.040 -8.726 1.00 87.44 172 VAL A CA 1
ATOM 1341 C C . VAL A 1 172 ? 1.182 6.240 -7.461 1.00 87.44 172 VAL A C 1
ATOM 1343 O O . VAL A 1 172 ? 0.125 5.633 -7.320 1.00 87.44 172 VAL A O 1
ATOM 1346 N N . VAL A 1 173 ? 1.614 7.125 -6.568 1.00 84.25 173 VAL A N 1
ATOM 1347 C CA . VAL A 1 173 ? 0.885 7.471 -5.345 1.00 84.25 173 VAL A CA 1
ATOM 1348 C C . VAL A 1 173 ? -0.517 8.006 -5.646 1.00 84.25 173 VAL A C 1
ATOM 1350 O O . VAL A 1 173 ? -1.472 7.632 -4.964 1.00 84.25 173 VAL A O 1
ATOM 1353 N N . THR A 1 174 ? -0.672 8.826 -6.685 1.00 79.88 174 THR A N 1
ATOM 1354 C CA . THR A 1 174 ? -1.979 9.340 -7.116 1.00 79.88 174 THR A CA 1
ATOM 1355 C C . THR A 1 174 ? -2.910 8.196 -7.511 1.00 79.88 174 THR A C 1
ATOM 1357 O O . THR A 1 174 ? -4.026 8.111 -6.994 1.00 79.88 174 THR A O 1
ATOM 1360 N N . VAL A 1 175 ? -2.430 7.250 -8.326 1.00 81.06 175 VAL A N 1
ATOM 1361 C CA . VAL A 1 175 ? -3.189 6.038 -8.684 1.00 81.06 175 VAL A CA 1
ATOM 1362 C C . VAL A 1 1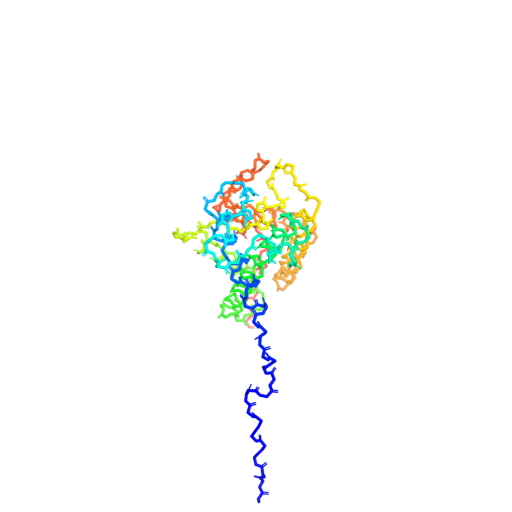75 ? -3.449 5.163 -7.464 1.00 81.06 175 VAL A C 1
ATOM 1364 O O . VAL A 1 175 ? -4.514 4.572 -7.343 1.00 81.06 175 VAL A O 1
ATOM 1367 N N . LEU A 1 176 ? -2.530 5.074 -6.513 1.00 85.19 176 LEU A N 1
ATOM 1368 C CA . LEU A 1 176 ? -2.782 4.311 -5.294 1.00 85.19 176 LEU A CA 1
ATOM 1369 C C . LEU A 1 176 ? -3.805 4.996 -4.395 1.00 85.19 176 LEU A C 1
ATOM 1371 O O . LEU A 1 176 ? -4.495 4.316 -3.655 1.00 85.19 176 LEU A O 1
ATOM 1375 N N . SER A 1 177 ? -3.972 6.311 -4.453 1.00 79.38 177 SER A N 1
ATOM 1376 C CA . SER A 1 177 ? -4.917 7.000 -3.574 1.00 79.38 177 SER A CA 1
ATOM 1377 C C . SER A 1 177 ? -6.392 6.817 -3.965 1.00 79.38 177 SER A C 1
ATOM 1379 O O . SER A 1 177 ? -7.272 7.119 -3.157 1.00 79.38 177 SER A O 1
ATOM 1381 N N . GLY A 1 178 ? -6.697 6.341 -5.180 1.00 71.06 178 GLY A N 1
ATOM 1382 C CA . GLY A 1 1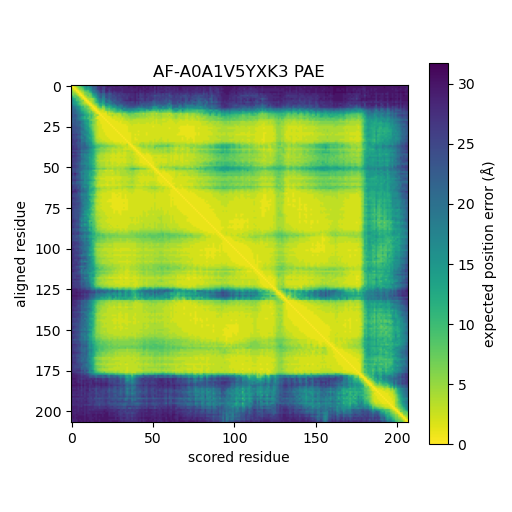78 ? -8.087 6.212 -5.643 1.00 71.06 178 GLY A CA 1
ATOM 1383 C C . GLY A 1 178 ? -8.779 7.540 -5.959 1.00 71.06 178 GLY A C 1
ATOM 1384 O O . GLY A 1 178 ? -9.939 7.543 -6.364 1.00 71.06 178 GLY A O 1
ATOM 1385 N N . LYS A 1 179 ? -8.100 8.674 -5.757 1.00 59.31 179 LYS A N 1
ATOM 1386 C CA . LYS A 1 179 ? -8.605 10.028 -6.000 1.00 59.31 179 LYS A CA 1
ATOM 1387 C C . LYS A 1 179 ? -7.535 10.828 -6.751 1.00 59.31 179 LYS A C 1
ATOM 1389 O O . LYS A 1 179 ? -6.353 10.637 -6.497 1.00 59.31 179 LYS A O 1
ATOM 1394 N N . PRO A 1 180 ? -7.899 11.759 -7.643 1.00 44.31 180 PRO A N 1
ATOM 1395 C CA . PRO A 1 180 ? -6.918 12.693 -8.178 1.00 44.31 180 PRO A CA 1
ATOM 1396 C C . PRO A 1 180 ? -6.306 13.506 -7.027 1.00 44.31 180 PRO A C 1
ATOM 1398 O O . PRO A 1 180 ? -7.026 14.021 -6.162 1.00 44.31 180 PRO A O 1
ATOM 1401 N N . CYS A 1 181 ? -4.976 13.601 -7.000 1.00 36.47 181 CYS A N 1
ATOM 1402 C CA . CYS A 1 181 ? -4.262 14.425 -6.035 1.00 36.47 181 CYS A CA 1
ATOM 1403 C C . CYS A 1 181 ? -4.675 15.891 -6.260 1.00 36.47 181 CYS A C 1
ATOM 1405 O O . CYS A 1 181 ? -4.589 16.393 -7.380 1.00 36.47 181 CYS A O 1
ATOM 1407 N N . ARG A 1 182 ? -5.170 16.592 -5.225 1.00 39.78 182 ARG A N 1
ATOM 1408 C CA . ARG A 1 182 ? -5.705 17.967 -5.380 1.00 39.78 182 ARG A CA 1
ATOM 1409 C C . ARG A 1 182 ? -4.651 18.983 -5.841 1.00 39.78 182 ARG A C 1
ATOM 1411 O O . ARG A 1 182 ? -5.021 20.033 -6.352 1.00 39.78 182 ARG A O 1
ATOM 1418 N N . SER A 1 183 ? -3.369 18.683 -5.645 1.00 37.78 183 SER A N 1
ATOM 1419 C CA . SER A 1 183 ? -2.237 19.540 -6.003 1.00 37.78 183 SER A CA 1
ATOM 1420 C C . SER A 1 183 ? -1.697 19.304 -7.418 1.00 37.78 183 SER A C 1
ATOM 1422 O O . SER A 1 183 ? -1.087 20.222 -7.956 1.00 37.78 183 SER A O 1
ATOM 1424 N N . HIS A 1 184 ? -1.921 18.130 -8.024 1.00 40.78 184 HIS A N 1
ATOM 1425 C CA . HIS A 1 184 ? -1.543 17.781 -9.403 1.00 40.78 184 HIS A CA 1
ATOM 1426 C C . HIS A 1 184 ? -2.497 16.686 -9.924 1.00 40.78 184 HIS A C 1
ATOM 1428 O O . HIS A 1 184 ? -2.397 15.537 -9.484 1.00 40.78 184 HIS A O 1
ATOM 1434 N N . PRO A 1 185 ? -3.434 16.995 -10.840 1.00 45.28 185 PRO A N 1
ATOM 1435 C CA . PRO A 1 185 ? -4.389 16.017 -11.344 1.00 45.28 185 PRO A CA 1
ATOM 1436 C C . PRO A 1 185 ? -3.718 15.150 -12.414 1.00 45.28 185 PRO A C 1
ATOM 1438 O O . PRO A 1 185 ? -3.946 15.335 -13.603 1.00 45.28 185 PRO A O 1
ATOM 1441 N N . LEU A 1 186 ? -2.860 14.218 -12.002 1.00 47.09 186 LEU A N 1
ATOM 1442 C CA . LEU A 1 186 ? -2.372 13.175 -12.897 1.00 47.09 186 LEU A CA 1
ATOM 1443 C C . LEU A 1 186 ? -3.429 12.073 -12.970 1.00 47.09 186 LEU A C 1
ATOM 1445 O O . LEU A 1 186 ? -3.723 11.402 -11.979 1.00 47.09 186 LEU A O 1
ATOM 1449 N N . THR A 1 187 ? -4.029 11.897 -14.142 1.00 51.31 187 THR A N 1
ATOM 1450 C CA . THR A 1 187 ? -4.878 10.738 -14.428 1.00 51.31 187 THR A CA 1
ATOM 1451 C C . THR A 1 187 ? -4.012 9.493 -14.674 1.00 51.31 187 THR A C 1
ATOM 1453 O O . THR A 1 187 ? -2.823 9.618 -14.988 1.00 51.31 187 THR A O 1
ATOM 1456 N N . PRO A 1 188 ? -4.573 8.269 -14.587 1.00 45.94 188 PRO A N 1
ATOM 1457 C CA . PRO A 1 188 ? -3.883 7.067 -15.059 1.00 45.94 188 PRO A CA 1
ATOM 1458 C C . PRO A 1 188 ? -3.335 7.207 -16.493 1.00 45.94 188 PRO A C 1
ATOM 1460 O O . PRO A 1 188 ? -2.245 6.714 -16.777 1.00 45.94 188 PRO A O 1
ATOM 1463 N N . ASP A 1 189 ? -4.027 7.944 -17.370 1.00 50.12 189 ASP A N 1
ATOM 1464 C CA . ASP A 1 189 ? -3.581 8.231 -18.740 1.00 50.12 189 ASP A CA 1
ATOM 1465 C C . ASP A 1 189 ? -2.401 9.212 -18.807 1.00 50.12 189 ASP A C 1
ATOM 1467 O O . ASP A 1 189 ? -1.499 9.045 -19.635 1.00 50.12 189 ASP A O 1
ATOM 1471 N N . ASP A 1 190 ? -2.355 10.211 -17.924 1.00 55.50 190 ASP A N 1
ATOM 1472 C CA . ASP A 1 190 ? -1.209 11.123 -17.818 1.00 55.50 190 ASP A CA 1
ATOM 1473 C C . ASP A 1 190 ? 0.041 10.378 -17.348 1.00 55.50 190 ASP A C 1
ATOM 1475 O O . ASP A 1 190 ? 1.136 10.606 -17.863 1.00 55.50 190 ASP A O 1
ATOM 1479 N N . LEU A 1 191 ? -0.133 9.402 -16.457 1.00 53.22 191 LEU A N 1
ATOM 1480 C CA . LEU A 1 191 ? 0.913 8.465 -16.053 1.00 53.22 191 LEU A CA 1
ATOM 1481 C C . LEU A 1 191 ? 1.428 7.641 -17.230 1.00 53.22 191 LEU A C 1
ATOM 1483 O O . LEU A 1 191 ? 2.638 7.543 -17.413 1.00 53.22 191 LEU A O 1
ATOM 1487 N N . ILE A 1 192 ? 0.537 7.086 -18.059 1.00 51.06 192 ILE A N 1
ATOM 1488 C CA . ILE A 1 192 ? 0.909 6.332 -19.268 1.00 51.06 192 ILE A CA 1
ATOM 1489 C C . ILE A 1 192 ? 1.750 7.194 -20.214 1.00 51.06 192 ILE A C 1
ATOM 1491 O O . ILE A 1 192 ? 2.741 6.717 -20.774 1.00 51.06 192 ILE A O 1
ATOM 1495 N N . ARG A 1 193 ? 1.377 8.464 -20.401 1.00 57.47 193 ARG A N 1
ATOM 1496 C CA . ARG A 1 193 ? 2.140 9.406 -21.233 1.00 57.47 193 ARG A CA 1
ATOM 1497 C C . ARG A 1 193 ? 3.504 9.719 -20.625 1.00 57.47 193 ARG A C 1
ATOM 1499 O O . ARG A 1 193 ? 4.501 9.654 -21.342 1.00 57.47 193 ARG A O 1
ATOM 1506 N N . LEU A 1 194 ? 3.557 9.991 -19.322 1.00 56.41 194 LEU A N 1
ATOM 1507 C CA . LEU A 1 194 ? 4.796 10.296 -18.604 1.00 56.41 194 LEU A CA 1
ATOM 1508 C C . LEU A 1 194 ? 5.766 9.105 -18.650 1.00 56.41 194 LEU A C 1
ATOM 1510 O O . LEU A 1 194 ? 6.948 9.264 -18.940 1.00 56.41 194 LEU A O 1
ATOM 1514 N N . LEU A 1 195 ? 5.243 7.892 -18.513 1.00 49.81 195 LEU A N 1
ATOM 1515 C CA . LEU A 1 195 ? 5.991 6.644 -18.615 1.00 49.81 195 LEU A CA 1
ATOM 1516 C C . LEU A 1 195 ? 6.564 6.359 -19.997 1.00 49.81 195 LEU A C 1
ATOM 1518 O O . LEU A 1 195 ? 7.693 5.894 -20.107 1.00 49.81 195 LEU A O 1
ATOM 1522 N N . ARG A 1 196 ? 5.816 6.664 -21.060 1.00 50.75 196 ARG A N 1
ATOM 1523 C CA . ARG A 1 196 ? 6.322 6.574 -22.439 1.00 50.75 196 ARG A CA 1
ATOM 1524 C C . ARG A 1 196 ? 7.377 7.635 -22.750 1.00 50.75 196 ARG A C 1
ATOM 1526 O O . ARG A 1 196 ? 8.142 7.456 -23.692 1.00 50.75 196 ARG A O 1
ATOM 1533 N N . SER A 1 197 ? 7.390 8.730 -21.989 1.00 50.72 197 SER A N 1
ATOM 1534 C CA . SER A 1 197 ? 8.368 9.813 -22.116 1.00 50.72 197 SER A CA 1
ATOM 1535 C C . SER A 1 197 ? 9.639 9.592 -21.296 1.00 50.72 197 SER A C 1
ATOM 1537 O O . SER A 1 197 ? 10.632 10.282 -21.528 1.00 50.72 197 SER A O 1
ATOM 1539 N N . LEU A 1 198 ? 9.639 8.621 -20.368 1.00 45.28 198 LEU A N 1
ATOM 1540 C CA . LEU A 1 198 ? 10.867 8.203 -19.707 1.00 45.28 198 LEU A CA 1
ATOM 1541 C C . LEU A 1 198 ? 11.835 7.685 -20.776 1.00 45.28 198 LEU A C 1
ATOM 1543 O O . LEU A 1 198 ? 11.416 6.928 -21.658 1.00 45.28 198 LEU A O 1
ATOM 1547 N N . PRO A 1 199 ? 13.120 8.067 -20.719 1.00 42.94 199 PRO A N 1
ATOM 1548 C CA . PRO A 1 199 ? 14.129 7.542 -21.620 1.00 42.94 199 PRO A CA 1
ATOM 1549 C C . PRO A 1 199 ? 14.396 6.077 -21.256 1.00 42.94 199 PRO A C 1
ATOM 1551 O O . PRO A 1 199 ? 15.408 5.744 -20.650 1.00 42.94 199 PRO A O 1
ATOM 1554 N N . VAL A 1 200 ? 13.475 5.179 -21.614 1.00 47.62 200 VAL A N 1
ATOM 1555 C CA . VAL A 1 200 ? 13.738 3.744 -21.631 1.00 47.62 200 VAL A CA 1
ATOM 1556 C C . VAL A 1 200 ? 14.763 3.557 -22.736 1.00 47.62 200 VAL A C 1
ATOM 1558 O O . VAL A 1 200 ? 14.442 3.663 -23.924 1.00 47.62 200 VAL A O 1
ATOM 1561 N N . GLN A 1 201 ? 16.024 3.390 -22.335 1.00 40.56 201 GLN A N 1
ATOM 1562 C CA . GLN A 1 201 ? 17.133 3.124 -23.239 1.00 40.56 201 GLN A CA 1
ATOM 1563 C C . GLN A 1 201 ? 16.698 1.997 -24.176 1.00 40.56 201 GLN A C 1
ATOM 1565 O O . GLN A 1 201 ? 16.465 0.869 -23.743 1.00 40.56 201 GLN A O 1
ATOM 1570 N N . LYS A 1 202 ? 16.541 2.316 -25.469 1.00 43.16 202 LYS A N 1
ATOM 1571 C CA . LYS A 1 202 ? 16.359 1.313 -26.517 1.00 43.16 202 LYS A CA 1
ATOM 1572 C C . LYS A 1 202 ? 17.558 0.383 -26.415 1.00 43.16 202 LYS A C 1
ATOM 1574 O O . LYS A 1 202 ? 18.653 0.743 -26.844 1.00 43.16 202 LYS A O 1
ATOM 1579 N N . GLN A 1 203 ? 17.358 -0.785 -25.817 1.00 41.19 203 GLN A N 1
ATOM 1580 C CA . GLN A 1 203 ? 18.370 -1.821 -25.748 1.00 41.19 203 GLN A CA 1
ATOM 1581 C C . GLN A 1 203 ? 18.819 -2.077 -27.189 1.00 41.19 203 GLN A C 1
ATOM 1583 O O . GLN A 1 203 ? 18.009 -2.459 -28.040 1.00 41.19 203 GLN A O 1
ATOM 1588 N N . LYS A 1 204 ? 20.086 -1.760 -27.493 1.00 39.72 204 LYS A N 1
ATOM 1589 C CA . LYS A 1 204 ? 20.709 -2.117 -28.768 1.00 39.72 204 LYS A CA 1
ATOM 1590 C C . LYS A 1 204 ? 20.421 -3.600 -28.981 1.00 39.72 204 LYS A C 1
ATOM 1592 O O . LYS A 1 204 ? 20.891 -4.429 -28.206 1.00 39.72 204 LYS A O 1
ATOM 1597 N N . ARG A 1 205 ? 19.633 -3.925 -30.011 1.00 40.31 205 ARG A N 1
ATOM 1598 C CA . ARG A 1 205 ? 19.600 -5.274 -30.577 1.00 40.31 205 ARG A CA 1
ATOM 1599 C C . ARG A 1 205 ? 21.023 -5.538 -31.065 1.00 40.31 205 ARG A C 1
ATOM 1601 O O . ARG A 1 205 ? 21.415 -4.998 -32.095 1.00 40.31 205 ARG A O 1
ATOM 1608 N N . GLY A 1 206 ? 21.814 -6.228 -30.248 1.00 37.81 206 GLY A N 1
ATOM 1609 C CA . GLY A 1 206 ? 23.122 -6.726 -30.647 1.00 37.81 206 GLY A CA 1
ATOM 1610 C C . GLY A 1 206 ? 22.919 -7.732 -31.771 1.00 37.81 206 GLY A C 1
ATOM 1611 O O . GLY A 1 206 ? 22.140 -8.671 -31.602 1.00 37.81 206 GLY A O 1
ATOM 1612 N N . GLY A 1 207 ? 23.531 -7.440 -32.917 1.00 35.47 207 GLY A N 1
ATOM 1613 C CA . GLY A 1 207 ? 23.782 -8.412 -33.977 1.00 35.47 207 GLY A CA 1
ATOM 1614 C C . GLY A 1 207 ? 25.018 -9.245 -33.683 1.00 35.47 207 GLY A C 1
ATOM 1615 O O . GLY A 1 207 ? 25.708 -8.945 -32.680 1.00 35.47 207 GLY A O 1
#

Secondary structure (DSSP, 8-state):
--------GGGG-PPPPHHHHHHHHHHHHHHHHHHTSSS----HHHHHHHTT--HHHHHHH-SSHHHHHHHHHHHHHHHHHHHHHHHHHHT-SSGGGHHHHHHHHHHHHHTSTT----HHHHHHHS-S---HHHHHHHHHHHHHHHHHHHHHHHHTT--TTSHHHHHHHHHHHHHHHTS-BTTB---HHHHHHHHHHS---------

Radius of gyration: 20.58 Å; Cα contacts (8 Å, |Δi|>4): 191; chains: 1; bounding box: 44×67×60 Å

Nearest PDB structures (foldseek):
  7xy0-assembly1_B  TM=5.678E-01  e=3.531E-03  Vibrio cholerae
  7xxo-assembly1_A  TM=5.485E-01  e=3.069E-03  Vibrio cholerae
  7xxs-assembly1_A  TM=5.775E-01  e=8.985E-03  Vibrio cholerae
  7xy5-assembly1_A  TM=5.472E-01  e=6.790E-03  Vibrio cholerae
  6waf-assembly1_B  TM=5.792E-01  e=1.368E-02  Vibrio vulnificus

Solvent-accessible surface area (backbone atoms only — not comparable to full-atom values): 11937 Å² total; per-residue (Å²): 138,83,83,81,82,81,78,59,87,68,82,77,64,75,81,81,46,77,63,57,53,52,52,50,53,52,34,52,50,50,38,57,56,38,61,76,44,98,60,87,79,77,57,65,60,62,53,17,68,77,46,97,43,50,58,71,58,52,48,73,77,25,93,42,72,55,50,49,51,18,50,20,28,45,48,48,44,51,54,50,50,52,54,50,54,53,54,40,54,80,69,38,95,47,62,54,46,35,46,63,46,47,54,52,52,51,50,56,50,66,69,38,93,83,54,60,46,38,54,27,36,38,51,60,70,48,93,65,96,66,60,68,62,32,42,52,37,15,47,56,51,49,53,54,52,47,55,56,49,37,51,28,31,47,48,40,73,40,61,55,84,38,70,68,43,51,54,48,50,54,39,53,43,26,59,31,30,59,45,69,38,94,90,56,78,52,47,78,65,52,42,52,53,53,59,70,65,47,86,66,70,76,74,76,82,78,128

Sequence (207 aa):
MAQSCHISRDSYLKPVTAQEIKISALLKRAVETLHGQSGFDLSVQKLAEEIPLSKRTVYKYFPGKEHLLAEAVHLDFMQWSGWFFTTLASRTEKPSEGLAAFCSLLQIWAASPDYRGCLFARAAFLGDPKPGVLAESAVACTEQLHRKLSTLMTDAGADPEHLLSRFFFEGVVTVLSGKPCRSHPLTPDDLIRLLRSLPVQKQKRGG